Protein AF-A0AAP3UYD8-F1 (afdb_monomer_lite)

pLDDT: mean 75.12, std 21.19, range [33.44, 98.25]

Structure (mmCIF, N/CA/C/O backbone):
data_AF-A0AAP3UYD8-F1
#
_entry.id   AF-A0AAP3UYD8-F1
#
loop_
_atom_site.group_PDB
_atom_site.id
_atom_site.type_symbol
_atom_site.label_atom_id
_atom_site.label_alt_id
_atom_site.label_comp_id
_atom_site.label_asym_id
_atom_site.label_entity_id
_atom_site.label_seq_id
_atom_site.pdbx_PDB_ins_code
_atom_site.Cartn_x
_atom_site.Cartn_y
_atom_site.Cartn_z
_atom_site.occupancy
_atom_site.B_iso_or_equiv
_atom_site.auth_seq_id
_atom_site.auth_comp_id
_atom_site.auth_asym_id
_atom_site.auth_atom_id
_atom_site.pdbx_PDB_model_num
ATOM 1 N N . MET A 1 1 ? -32.800 37.001 -23.140 1.00 46.22 1 MET A N 1
ATOM 2 C CA . MET A 1 1 ? -31.596 36.306 -22.639 1.00 46.22 1 MET A CA 1
ATOM 3 C C . MET A 1 1 ? -31.699 34.841 -23.009 1.00 46.22 1 MET A C 1
ATOM 5 O O . MET A 1 1 ? -32.709 34.234 -22.689 1.00 46.22 1 MET A O 1
ATOM 9 N N . GLY A 1 2 ? -30.701 34.293 -23.693 1.00 46.97 2 GLY A N 1
ATOM 10 C CA . GLY A 1 2 ? -30.694 32.880 -24.059 1.00 46.97 2 GLY A CA 1
ATOM 11 C C . GLY A 1 2 ? -29.654 32.605 -25.130 1.00 46.97 2 GLY A C 1
ATOM 12 O O . GLY A 1 2 ? -29.990 32.560 -26.305 1.00 46.97 2 GLY A O 1
ATOM 13 N N . GLN A 1 3 ? -28.400 32.467 -24.716 1.00 41.97 3 GLN A N 1
ATOM 14 C CA . GLN A 1 3 ? -27.339 31.857 -25.512 1.00 41.97 3 GLN A CA 1
ATOM 15 C C . GLN A 1 3 ? -26.449 31.102 -24.528 1.00 41.97 3 GLN A C 1
ATOM 17 O O . GLN A 1 3 ? -25.762 31.693 -23.699 1.00 41.97 3 GLN A O 1
ATOM 22 N N . THR A 1 4 ? -26.584 29.781 -24.556 1.00 42.69 4 THR A N 1
ATOM 23 C CA . THR A 1 4 ? -25.595 28.843 -24.038 1.00 42.69 4 THR A CA 1
ATOM 24 C C . THR A 1 4 ? -24.932 28.268 -25.277 1.00 42.69 4 THR A C 1
ATOM 26 O O . THR A 1 4 ? -25.579 27.572 -26.056 1.00 42.69 4 THR A O 1
ATOM 29 N N . ASP A 1 5 ? -23.667 28.611 -25.496 1.00 40.66 5 ASP A N 1
ATOM 30 C CA . ASP A 1 5 ? -22.858 27.960 -26.518 1.00 40.66 5 ASP A CA 1
ATOM 31 C C . ASP A 1 5 ? -22.385 26.621 -25.956 1.00 40.66 5 ASP A C 1
ATOM 33 O O . ASP A 1 5 ? -21.362 26.510 -25.282 1.00 40.66 5 ASP A O 1
ATOM 37 N N . GLY A 1 6 ? -23.183 25.586 -26.212 1.00 38.59 6 GLY A N 1
ATOM 38 C CA . GLY A 1 6 ? -22.702 24.215 -26.240 1.00 38.59 6 GLY A CA 1
ATOM 39 C C . GLY A 1 6 ? -21.901 24.022 -27.520 1.00 38.59 6 GLY A C 1
ATOM 40 O O . GLY A 1 6 ? -22.465 23.700 -28.565 1.00 38.59 6 GLY A O 1
ATOM 41 N N . SER A 1 7 ? -20.587 24.232 -27.460 1.00 37.62 7 SER A N 1
ATOM 42 C CA . SER A 1 7 ? -19.702 23.859 -28.556 1.00 37.62 7 SER A CA 1
ATOM 43 C C . SER A 1 7 ? -19.582 22.338 -28.600 1.00 37.62 7 SER A C 1
ATOM 45 O O . SER A 1 7 ? -18.908 21.686 -27.804 1.00 37.62 7 SER A O 1
ATOM 47 N N . ALA A 1 8 ? -20.312 21.783 -29.561 1.00 35.72 8 ALA A N 1
ATOM 48 C CA . ALA A 1 8 ? -20.238 20.412 -30.006 1.00 35.72 8 ALA A CA 1
ATOM 49 C C . ALA A 1 8 ? -18.782 20.008 -30.283 1.00 35.72 8 ALA A C 1
ATOM 51 O O . ALA A 1 8 ? -18.159 20.453 -31.249 1.00 35.72 8 ALA A O 1
ATOM 52 N N . THR A 1 9 ? -18.251 19.108 -29.463 1.00 40.00 9 THR A N 1
ATOM 53 C CA . THR A 1 9 ? -17.079 18.300 -29.788 1.00 40.00 9 THR A CA 1
ATOM 54 C C . THR A 1 9 ? -17.475 17.315 -30.888 1.00 40.00 9 THR A C 1
ATOM 56 O O . THR A 1 9 ? -17.900 16.186 -30.647 1.00 40.00 9 THR A O 1
ATOM 59 N N . SER A 1 10 ? -17.382 17.782 -32.134 1.00 39.69 10 SER A N 1
ATOM 60 C CA . SER A 1 10 ? -17.481 16.945 -33.324 1.00 39.69 10 SER A CA 1
ATOM 61 C C . SER A 1 10 ? -16.335 15.944 -33.319 1.00 39.69 10 SER A C 1
ATOM 63 O O . SER A 1 10 ? -15.181 16.281 -33.570 1.00 39.69 10 SER A O 1
ATOM 65 N N . VAL A 1 11 ? -16.708 14.687 -33.112 1.00 47.88 11 VAL A N 1
ATOM 66 C CA . VAL A 1 11 ? -16.023 13.510 -33.639 1.00 47.88 11 VAL A CA 1
ATOM 67 C C . VAL A 1 11 ? -15.697 13.764 -35.117 1.00 47.88 11 VAL A C 1
ATOM 69 O O . VAL A 1 11 ? -16.596 13.894 -35.945 1.00 47.88 11 VAL A O 1
ATOM 72 N N . ARG A 1 12 ? -14.412 13.891 -35.440 1.00 39.91 12 ARG A N 1
ATOM 73 C CA . ARG A 1 12 ? -13.857 13.875 -36.801 1.00 39.91 12 ARG A CA 1
ATOM 74 C C . ARG A 1 12 ? -12.594 13.018 -36.680 1.00 39.91 12 ARG A C 1
ATOM 76 O O . ARG A 1 12 ? -11.668 13.418 -35.991 1.00 39.91 12 ARG A O 1
ATOM 83 N N . GLY A 1 13 ? -12.739 11.704 -36.875 1.00 33.44 13 GLY A N 1
ATOM 84 C CA . GLY A 1 13 ? -12.256 11.023 -38.085 1.00 33.44 13 GLY A CA 1
ATOM 85 C C . GLY A 1 13 ? -10.736 10.898 -37.984 1.00 33.44 13 GLY A C 1
ATOM 86 O O . GLY A 1 13 ? -10.057 11.861 -38.277 1.00 33.44 13 GLY A O 1
ATOM 87 N N . ARG A 1 14 ? -10.147 9.862 -37.375 1.00 42.88 14 ARG A N 1
ATOM 88 C CA . ARG A 1 14 ? -10.030 8.458 -37.842 1.00 42.88 14 ARG A CA 1
ATOM 89 C C . ARG A 1 14 ? -9.382 8.309 -39.233 1.00 42.88 14 ARG A C 1
ATOM 91 O O . ARG A 1 14 ? -9.394 7.210 -39.772 1.00 42.88 14 ARG A O 1
ATOM 98 N N . GLU A 1 15 ? -8.790 9.356 -39.796 1.00 44.59 15 GLU A N 1
ATOM 99 C CA . GLU A 1 15 ? -8.226 9.339 -41.155 1.00 44.59 15 GLU A CA 1
ATOM 100 C C . GLU A 1 15 ? -6.985 10.236 -41.248 1.00 44.59 15 GLU A C 1
ATOM 102 O O . GLU A 1 15 ? -6.928 11.196 -42.004 1.00 44.59 15 GLU A O 1
ATOM 107 N N . ASP A 1 16 ? -5.987 9.949 -40.422 1.00 43.31 16 ASP A N 1
ATOM 108 C CA . ASP A 1 16 ? -4.767 10.757 -40.345 1.00 43.31 16 ASP A CA 1
ATOM 109 C C . ASP A 1 16 ? -3.494 9.903 -40.171 1.00 43.31 16 ASP A C 1
ATOM 111 O O . ASP A 1 16 ? -2.386 10.422 -40.043 1.00 43.31 16 ASP A O 1
ATOM 115 N N . TRP A 1 17 ? -3.628 8.574 -40.274 1.00 38.84 17 TRP A N 1
ATOM 116 C CA . TRP A 1 17 ? -2.509 7.625 -40.177 1.00 38.84 17 TRP A CA 1
ATOM 117 C C . TRP A 1 17 ? -1.989 7.119 -41.531 1.00 38.84 17 TRP A C 1
ATOM 119 O O . TRP A 1 17 ? -0.877 6.609 -41.586 1.00 38.84 17 TRP A O 1
ATOM 129 N N . THR A 1 18 ? -2.725 7.306 -42.631 1.00 50.41 18 THR A N 1
ATOM 130 C CA . THR A 1 18 ? -2.318 6.824 -43.969 1.00 50.41 18 THR A CA 1
ATOM 131 C C . THR A 1 18 ? -1.529 7.844 -44.791 1.00 50.41 18 THR A C 1
ATOM 133 O O . THR A 1 18 ? -0.905 7.473 -45.776 1.00 50.41 18 THR A O 1
ATOM 136 N N . GLN A 1 19 ? -1.482 9.117 -44.385 1.00 41.84 19 GLN A N 1
ATOM 137 C CA . GLN A 1 19 ? -0.817 10.173 -45.167 1.00 41.84 19 GLN A CA 1
ATOM 138 C C . GLN A 1 19 ? 0.645 10.431 -44.759 1.00 41.84 19 GLN A C 1
ATOM 140 O O . GLN A 1 19 ? 1.337 11.230 -45.382 1.00 41.84 19 GLN A O 1
ATOM 145 N N . ARG A 1 20 ? 1.138 9.737 -43.722 1.00 40.59 20 ARG A N 1
ATOM 146 C CA . ARG A 1 20 ? 2.548 9.780 -43.287 1.00 40.59 20 ARG A CA 1
ATOM 147 C C . ARG A 1 20 ? 3.410 8.652 -43.848 1.00 40.59 20 ARG A C 1
ATOM 149 O O . ARG A 1 20 ? 4.627 8.711 -43.697 1.00 40.59 20 ARG A O 1
ATOM 156 N N . GLU A 1 21 ? 2.815 7.665 -44.512 1.00 40.38 21 GLU A N 1
ATOM 157 C CA . GLU A 1 21 ? 3.583 6.593 -45.156 1.00 40.38 21 GLU A CA 1
ATOM 158 C C . GLU A 1 21 ? 4.135 7.011 -46.534 1.00 40.38 21 GLU A C 1
ATOM 160 O O . GLU A 1 21 ? 5.115 6.434 -46.995 1.00 40.38 21 GLU A O 1
ATOM 165 N N . GLU A 1 22 ? 3.613 8.076 -47.159 1.00 45.41 22 GLU A N 1
ATOM 166 C CA . GLU A 1 22 ? 4.054 8.497 -48.502 1.00 45.41 22 GLU A CA 1
ATOM 167 C C . GLU A 1 22 ? 5.317 9.377 -48.526 1.00 45.41 22 GLU A C 1
ATOM 169 O O . GLU A 1 22 ? 5.988 9.453 -49.553 1.00 45.41 22 GLU A O 1
ATOM 174 N N . THR A 1 23 ? 5.738 9.982 -47.411 1.00 40.72 23 THR A N 1
ATOM 175 C CA . THR A 1 23 ? 6.996 10.760 -47.383 1.00 40.72 23 THR A CA 1
ATOM 176 C C . THR A 1 23 ? 8.234 9.925 -47.045 1.00 40.72 23 THR A C 1
ATOM 178 O O . THR A 1 23 ? 9.342 10.456 -47.023 1.00 40.72 23 THR A O 1
ATOM 181 N N . ALA A 1 24 ? 8.084 8.619 -46.802 1.00 45.25 24 ALA A N 1
ATOM 182 C CA . ALA A 1 24 ? 9.192 7.742 -46.413 1.00 45.25 24 ALA A CA 1
ATOM 183 C C . ALA A 1 24 ? 9.970 7.132 -47.599 1.00 45.25 24 ALA A C 1
ATOM 185 O O . ALA A 1 24 ? 10.915 6.378 -47.378 1.00 45.25 24 ALA A O 1
ATOM 186 N N . THR A 1 25 ? 9.637 7.488 -48.845 1.00 47.81 25 THR A N 1
ATOM 187 C CA . THR A 1 25 ? 10.276 6.923 -50.053 1.00 47.81 25 THR A CA 1
ATOM 188 C C . THR A 1 25 ? 11.075 7.959 -50.852 1.00 47.81 25 THR A C 1
ATOM 190 O O . THR A 1 25 ? 11.026 7.968 -52.077 1.00 47.81 25 THR A O 1
ATOM 193 N N . ALA A 1 26 ? 11.792 8.873 -50.186 1.00 44.75 26 ALA A N 1
ATOM 194 C CA . ALA A 1 26 ? 12.560 9.915 -50.888 1.00 44.75 26 ALA A CA 1
ATOM 195 C C . ALA A 1 26 ? 13.967 10.207 -50.331 1.00 44.75 26 ALA A C 1
ATOM 197 O O . ALA A 1 26 ? 14.568 11.209 -50.704 1.00 44.75 26 ALA A O 1
ATOM 198 N N . LEU A 1 27 ? 14.531 9.341 -49.484 1.00 48.81 27 LEU A N 1
ATOM 199 C CA . LEU A 1 27 ? 15.936 9.441 -49.060 1.00 48.81 27 LEU A CA 1
ATOM 200 C C . LEU A 1 27 ? 16.642 8.084 -49.159 1.00 48.81 27 LEU A C 1
ATOM 202 O O . LEU A 1 27 ? 17.301 7.624 -48.234 1.00 48.81 27 LEU A O 1
ATOM 206 N N . LEU A 1 28 ? 16.545 7.455 -50.330 1.00 45.78 28 LEU A N 1
ATOM 207 C CA . LEU A 1 28 ? 17.679 6.693 -50.843 1.00 45.78 28 LEU A CA 1
ATOM 208 C C . LEU A 1 28 ? 18.623 7.715 -51.477 1.00 45.78 28 LEU A C 1
ATOM 210 O O . LEU A 1 28 ? 18.604 7.936 -52.685 1.00 45.78 28 LEU A O 1
ATOM 214 N N . VAL A 1 29 ? 19.422 8.385 -50.643 1.00 51.41 29 VAL A N 1
ATOM 215 C CA . VAL A 1 29 ? 20.691 8.917 -51.136 1.00 51.41 29 VAL A CA 1
ATOM 216 C C . VAL A 1 29 ? 21.503 7.674 -51.449 1.00 51.41 29 VAL A C 1
ATOM 218 O O . VAL A 1 29 ? 22.047 7.037 -50.546 1.00 51.41 29 VAL A O 1
ATOM 221 N N . GLU A 1 30 ? 21.494 7.278 -52.722 1.00 45.28 30 GLU A N 1
ATOM 222 C CA . GLU A 1 30 ? 22.518 6.388 -53.243 1.00 45.28 30 GLU A CA 1
ATOM 223 C C . GLU A 1 30 ? 23.850 6.937 -52.733 1.00 45.28 30 GLU A C 1
ATOM 225 O O . GLU A 1 30 ? 24.129 8.126 -52.948 1.00 45.28 30 GLU A O 1
ATOM 230 N N . PRO A 1 31 ? 24.672 6.145 -52.018 1.00 46.06 31 PRO A N 1
ATOM 231 C CA . PRO A 1 31 ? 26.045 6.551 -51.857 1.00 46.06 31 PRO A CA 1
ATOM 232 C C . PRO A 1 31 ? 26.555 6.644 -53.284 1.00 46.06 31 PRO A C 1
ATOM 234 O O . PRO A 1 31 ? 26.660 5.629 -53.973 1.00 46.06 31 PRO A O 1
ATOM 237 N N . ALA A 1 32 ? 26.791 7.873 -53.744 1.00 44.28 32 ALA A N 1
ATOM 238 C CA . ALA A 1 32 ? 27.599 8.111 -54.911 1.00 44.28 32 ALA A CA 1
ATOM 239 C C . ALA A 1 32 ? 28.890 7.352 -54.625 1.00 44.28 32 ALA A C 1
ATOM 241 O O . ALA A 1 32 ? 29.741 7.797 -53.849 1.00 44.28 32 ALA A O 1
ATOM 242 N N . ALA A 1 33 ? 28.976 6.147 -55.183 1.00 47.34 33 ALA A N 1
ATOM 243 C CA . ALA A 1 33 ? 30.212 5.455 -55.397 1.00 47.34 33 ALA A CA 1
ATOM 244 C C . ALA A 1 33 ? 30.962 6.406 -56.315 1.00 47.34 33 ALA A C 1
ATOM 246 O O . ALA A 1 33 ? 30.794 6.385 -57.532 1.00 47.34 33 ALA A O 1
ATOM 247 N N . GLY A 1 34 ? 31.675 7.349 -55.696 1.00 44.97 34 GLY A N 1
ATOM 248 C CA . GLY A 1 34 ? 32.682 8.142 -56.351 1.00 44.97 34 GLY A CA 1
ATOM 249 C C . GLY A 1 34 ? 33.636 7.115 -56.906 1.00 44.97 34 GLY A C 1
ATOM 250 O O . GLY A 1 34 ? 34.433 6.541 -56.164 1.00 44.97 34 GLY A O 1
ATOM 251 N N . GLU A 1 35 ? 33.436 6.800 -58.180 1.00 46.25 35 GLU A N 1
ATOM 252 C CA . GLU A 1 35 ? 34.323 5.974 -58.957 1.00 46.25 35 GLU A CA 1
ATOM 253 C C . GLU A 1 35 ? 35.709 6.556 -58.726 1.00 46.25 35 GLU A C 1
ATOM 255 O O . GLU A 1 35 ? 35.965 7.724 -59.037 1.00 46.25 35 GLU A O 1
ATOM 260 N N . ALA A 1 36 ? 36.565 5.776 -58.060 1.00 54.34 36 ALA A N 1
ATOM 261 C CA . ALA A 1 36 ? 37.957 6.144 -57.913 1.00 54.34 36 ALA A CA 1
ATOM 262 C C . ALA A 1 36 ? 38.447 6.522 -59.317 1.00 54.34 36 ALA A C 1
ATOM 264 O O . ALA A 1 36 ? 38.166 5.765 -60.254 1.00 54.34 36 ALA A O 1
ATOM 265 N N . PRO A 1 37 ? 39.091 7.688 -59.502 1.00 56.28 37 PRO A N 1
ATOM 266 C CA . PRO A 1 37 ? 39.488 8.134 -60.826 1.00 56.28 37 PRO A CA 1
ATOM 267 C C . PRO A 1 37 ? 40.339 7.034 -61.455 1.00 56.28 37 PRO A C 1
ATOM 269 O O . PRO A 1 37 ? 41.465 6.789 -61.020 1.00 56.28 37 PRO A O 1
ATOM 272 N N . ARG A 1 38 ? 39.786 6.325 -62.449 1.00 59.91 38 ARG A N 1
ATOM 273 C CA . ARG A 1 38 ? 40.588 5.394 -63.237 1.00 59.91 38 ARG A CA 1
ATOM 274 C C . ARG A 1 38 ? 41.616 6.244 -63.970 1.00 59.91 38 ARG A C 1
ATOM 276 O O . ARG A 1 38 ? 41.212 7.177 -64.671 1.00 59.91 38 ARG A O 1
ATOM 283 N N . PRO A 1 39 ? 42.918 5.959 -63.814 1.00 57.50 39 PRO A N 1
ATOM 284 C CA . PRO A 1 39 ? 43.920 6.676 -64.574 1.00 57.50 39 PRO A CA 1
ATOM 285 C C . PRO A 1 39 ? 43.651 6.462 -66.073 1.00 57.50 39 PRO A C 1
ATOM 287 O O . PRO A 1 39 ? 43.229 5.367 -66.470 1.00 57.50 39 PRO A O 1
ATOM 290 N N . PRO A 1 40 ? 43.845 7.496 -66.909 1.00 59.50 40 PRO A N 1
ATOM 291 C CA . PRO A 1 40 ? 43.639 7.390 -68.347 1.00 59.50 40 PRO A CA 1
ATOM 292 C C . PRO A 1 40 ? 44.508 6.252 -68.915 1.00 59.50 40 PRO A C 1
ATOM 294 O O . PRO A 1 40 ? 45.674 6.126 -68.527 1.00 59.50 40 PRO A O 1
ATOM 297 N N . PRO A 1 41 ? 43.973 5.401 -69.810 1.00 56.81 41 PRO A N 1
ATOM 298 C CA . PRO A 1 41 ? 44.733 4.281 -70.348 1.00 56.81 41 PRO A CA 1
ATOM 299 C C . PRO A 1 41 ? 45.897 4.803 -71.200 1.00 56.81 41 PRO A C 1
ATOM 301 O O . PRO A 1 41 ? 45.671 5.430 -72.233 1.00 56.81 41 PRO A O 1
ATOM 304 N N . GLY A 1 42 ? 47.136 4.545 -70.759 1.00 54.34 42 GLY A N 1
ATOM 305 C CA . GLY A 1 42 ? 48.352 4.826 -71.535 1.00 54.34 42 GLY A CA 1
ATOM 306 C C . GLY A 1 42 ? 49.527 5.492 -70.806 1.00 54.34 42 GLY A C 1
ATOM 307 O O . GLY A 1 42 ? 50.505 5.801 -71.476 1.00 54.34 42 GLY A O 1
ATOM 308 N N . MET A 1 43 ? 49.478 5.724 -69.487 1.00 51.75 43 MET A N 1
ATOM 309 C CA . MET A 1 43 ? 50.674 6.135 -68.731 1.00 51.75 43 MET A CA 1
ATOM 310 C C . MET A 1 43 ? 51.321 4.947 -68.027 1.00 51.75 43 MET A C 1
ATOM 312 O O . MET A 1 43 ? 50.703 4.285 -67.187 1.00 51.75 43 MET A O 1
ATOM 316 N N . ASP A 1 44 ? 52.590 4.720 -68.344 1.00 55.59 44 ASP A N 1
ATOM 317 C CA . ASP A 1 44 ? 53.465 3.801 -67.631 1.00 55.59 44 ASP A CA 1
ATOM 318 C C . ASP A 1 44 ? 53.746 4.386 -66.241 1.00 55.59 44 ASP A C 1
ATOM 320 O O . ASP A 1 44 ? 54.703 5.125 -66.032 1.00 55.59 44 ASP A O 1
ATOM 324 N N . MET A 1 45 ? 52.848 4.111 -65.294 1.00 55.78 45 MET A N 1
ATOM 325 C CA . MET A 1 45 ? 53.011 4.501 -63.892 1.00 55.78 45 MET A CA 1
ATOM 326 C C . MET A 1 45 ? 54.330 3.926 -63.362 1.00 55.78 45 MET A C 1
ATOM 328 O O . MET A 1 45 ? 54.565 2.716 -63.492 1.00 55.78 45 MET A O 1
ATOM 332 N N . SER A 1 46 ? 55.165 4.772 -62.751 1.00 69.12 46 SER A N 1
ATOM 333 C CA . SER A 1 46 ? 56.356 4.319 -62.025 1.00 69.12 46 SER A CA 1
ATOM 334 C C . SER A 1 46 ? 55.943 3.349 -60.908 1.00 69.12 46 SER A C 1
ATOM 336 O O . SER A 1 46 ? 54.792 3.364 -60.460 1.00 69.12 46 SER A O 1
ATOM 338 N N . GLY A 1 47 ? 56.861 2.491 -60.450 1.00 71.19 47 GLY A N 1
ATOM 339 C CA . GLY A 1 47 ? 56.601 1.568 -59.334 1.00 71.19 47 GLY A CA 1
ATOM 340 C C . GLY A 1 47 ? 56.013 2.287 -58.113 1.00 71.19 47 GLY A C 1
ATOM 341 O O . GLY A 1 47 ? 55.002 1.843 -57.571 1.00 71.19 47 GLY A O 1
ATOM 342 N N . ASP A 1 48 ? 56.553 3.467 -57.803 1.00 76.06 48 ASP A N 1
ATOM 343 C CA . ASP A 1 48 ? 56.129 4.316 -56.685 1.00 76.06 48 ASP A CA 1
ATOM 344 C C . ASP A 1 48 ? 54.688 4.843 -56.842 1.00 76.06 48 ASP A C 1
ATOM 346 O O . ASP A 1 48 ? 53.927 4.890 -55.875 1.00 76.06 48 ASP A O 1
ATOM 350 N N . ASP A 1 49 ? 54.256 5.177 -58.063 1.00 78.94 49 ASP A N 1
ATOM 351 C CA . ASP A 1 49 ? 52.901 5.689 -58.307 1.00 78.94 49 ASP A CA 1
ATOM 352 C C . ASP A 1 49 ? 51.838 4.587 -58.168 1.00 78.94 49 ASP A C 1
ATOM 354 O O . ASP A 1 49 ? 50.696 4.851 -57.779 1.00 78.94 49 ASP A O 1
ATOM 358 N N . ARG A 1 50 ? 52.204 3.331 -58.460 1.00 78.12 50 ARG A N 1
ATOM 359 C CA . ARG A 1 50 ? 51.326 2.170 -58.240 1.00 78.12 50 ARG A CA 1
ATOM 360 C C . ARG A 1 50 ? 51.162 1.873 -56.755 1.00 78.12 50 ARG A C 1
ATOM 362 O O . ARG A 1 50 ? 50.036 1.648 -56.317 1.00 78.12 50 ARG A O 1
ATOM 369 N N . GLU A 1 51 ? 52.246 1.922 -55.984 1.00 81.50 51 GLU A N 1
ATOM 370 C CA . GLU A 1 51 ? 52.201 1.746 -54.528 1.00 81.50 51 GLU A CA 1
ATOM 371 C C . GLU A 1 51 ? 51.354 2.842 -53.862 1.00 81.50 51 GLU A C 1
ATOM 373 O O . GLU A 1 51 ? 50.458 2.548 -53.065 1.00 81.50 51 GLU A O 1
ATOM 378 N N . MET A 1 52 ? 51.526 4.099 -54.278 1.00 82.19 52 MET A N 1
ATOM 379 C CA . MET A 1 52 ? 50.702 5.216 -53.808 1.00 82.19 52 MET A CA 1
ATOM 380 C C . MET A 1 52 ? 49.220 5.051 -54.168 1.00 82.19 52 MET A C 1
ATOM 382 O O . MET A 1 52 ? 48.354 5.283 -53.321 1.00 82.19 52 MET A O 1
ATOM 386 N N . ALA A 1 53 ? 48.902 4.603 -55.385 1.00 83.56 53 ALA A N 1
ATOM 387 C CA . ALA A 1 53 ? 47.522 4.327 -55.781 1.00 83.56 53 ALA A CA 1
ATOM 388 C C . ALA A 1 53 ? 46.884 3.214 -54.928 1.00 83.56 53 ALA A C 1
ATOM 390 O O . ALA A 1 53 ? 45.725 3.341 -54.524 1.00 83.56 53 ALA A O 1
ATOM 391 N N . THR A 1 54 ? 47.637 2.158 -54.594 1.00 86.81 54 THR A N 1
ATOM 392 C CA . THR A 1 54 ? 47.148 1.092 -53.700 1.00 86.81 54 THR A CA 1
ATOM 393 C C . THR A 1 54 ? 46.910 1.591 -52.275 1.00 86.81 54 THR A C 1
ATOM 395 O O . THR A 1 54 ? 45.838 1.346 -51.722 1.00 86.81 54 THR A O 1
ATOM 398 N N . ALA A 1 55 ? 47.832 2.381 -51.714 1.00 88.75 55 ALA A N 1
ATOM 399 C CA . ALA A 1 55 ? 47.690 2.954 -50.376 1.00 88.75 55 ALA A CA 1
ATOM 400 C C . ALA A 1 55 ? 46.479 3.899 -50.271 1.00 88.75 55 ALA A C 1
ATOM 402 O O . ALA A 1 55 ? 45.740 3.873 -49.284 1.00 88.75 55 ALA A O 1
ATOM 403 N N . VAL A 1 56 ? 46.226 4.713 -51.302 1.00 92.12 56 VAL A N 1
ATOM 404 C CA . VAL A 1 56 ? 45.027 5.566 -51.364 1.00 92.12 56 VAL A CA 1
ATOM 405 C C . VAL A 1 56 ? 43.754 4.716 -51.425 1.00 92.12 56 VAL A C 1
ATOM 407 O O . VAL A 1 56 ? 42.793 5.026 -50.721 1.00 92.12 56 VAL A O 1
ATOM 410 N N . GLY A 1 57 ? 43.752 3.624 -52.196 1.00 90.88 57 GLY A N 1
ATOM 411 C CA . GLY A 1 57 ? 42.640 2.670 -52.240 1.00 90.88 57 GLY A CA 1
ATOM 412 C C . GLY A 1 57 ? 42.312 2.075 -50.866 1.00 90.88 57 GLY A C 1
ATOM 413 O O . GLY A 1 57 ? 41.163 2.139 -50.424 1.00 90.88 57 GLY A O 1
ATOM 414 N N . GLU A 1 58 ? 43.322 1.594 -50.137 1.00 92.88 58 GLU A N 1
ATOM 415 C CA . GLU A 1 58 ? 43.155 1.041 -48.783 1.00 92.88 58 GLU A CA 1
ATOM 416 C C . GLU A 1 58 ? 42.601 2.073 -47.785 1.00 92.88 58 GLU A C 1
ATOM 418 O O . GLU A 1 58 ? 41.756 1.753 -46.939 1.00 92.88 58 GLU A O 1
ATOM 423 N N . LEU A 1 59 ? 43.039 3.333 -47.883 1.00 94.62 59 LEU A N 1
ATOM 424 C CA . LEU A 1 59 ? 42.525 4.423 -47.050 1.00 94.62 59 LEU A CA 1
ATOM 425 C C . LEU A 1 59 ? 41.062 4.757 -47.369 1.00 94.62 59 LEU A C 1
ATOM 427 O O . LEU A 1 59 ? 40.289 5.029 -46.443 1.00 94.62 59 LEU A O 1
ATOM 431 N N . VAL A 1 60 ? 40.664 4.717 -48.644 1.00 94.38 60 VAL A N 1
ATOM 432 C CA . VAL A 1 60 ? 39.270 4.922 -49.069 1.00 94.38 60 VAL A CA 1
ATOM 433 C C . VAL A 1 60 ? 38.376 3.794 -48.554 1.00 94.38 60 VAL A C 1
ATOM 435 O O . VAL A 1 60 ? 37.346 4.080 -47.940 1.00 94.38 60 VAL A O 1
ATOM 438 N N . GLU A 1 61 ? 38.788 2.532 -48.694 1.00 94.81 61 GLU A N 1
ATOM 439 C CA . GLU A 1 61 ? 38.047 1.391 -48.138 1.00 94.81 61 GLU A CA 1
ATOM 440 C C . GLU A 1 61 ? 37.907 1.486 -46.617 1.00 94.81 61 GLU A C 1
ATOM 442 O O . GLU A 1 61 ? 36.841 1.232 -46.047 1.00 94.81 61 GLU A O 1
ATOM 447 N N . ARG A 1 62 ? 38.988 1.865 -45.926 1.00 95.81 62 ARG A N 1
ATOM 448 C CA . ARG A 1 62 ? 38.962 2.046 -44.474 1.00 95.81 62 ARG A CA 1
ATOM 449 C C . ARG A 1 62 ? 38.021 3.177 -44.075 1.00 95.81 62 ARG A C 1
ATOM 451 O O . ARG A 1 62 ? 37.304 3.031 -43.086 1.00 95.81 62 ARG A O 1
ATOM 458 N N . ARG A 1 63 ? 37.998 4.281 -44.827 1.00 95.94 63 ARG A N 1
ATOM 459 C CA . ARG A 1 63 ? 37.058 5.386 -44.603 1.00 95.94 63 ARG A CA 1
ATOM 460 C C . ARG A 1 63 ? 35.614 4.924 -44.781 1.00 95.94 63 ARG A C 1
ATOM 462 O O . ARG A 1 63 ? 34.805 5.209 -43.907 1.00 95.94 63 ARG A O 1
ATOM 469 N N . GLN A 1 64 ? 35.301 4.178 -45.838 1.00 95.94 64 GLN A N 1
ATOM 470 C CA . GLN A 1 64 ? 33.951 3.643 -46.059 1.00 95.94 64 GLN A CA 1
ATOM 471 C C . GLN A 1 64 ? 33.502 2.744 -44.899 1.00 95.94 64 GLN A C 1
ATOM 473 O O . GLN A 1 64 ? 32.451 2.986 -44.311 1.00 95.94 64 GLN A O 1
ATOM 478 N N . LYS A 1 65 ? 34.353 1.805 -44.463 1.00 96.44 65 LYS A N 1
ATOM 479 C CA . LYS A 1 65 ? 34.074 0.939 -43.300 1.00 96.44 65 LYS A CA 1
ATOM 480 C C . LYS A 1 65 ? 33.847 1.727 -42.006 1.00 96.44 65 LYS A C 1
ATOM 482 O O . LYS A 1 65 ? 33.093 1.284 -41.141 1.00 96.44 65 LYS A O 1
ATOM 487 N N . LEU A 1 66 ? 34.529 2.859 -41.822 1.00 97.56 66 LEU A N 1
ATOM 488 C CA . LEU A 1 66 ? 34.317 3.728 -40.662 1.00 97.56 66 LEU A CA 1
ATOM 489 C C . LEU A 1 66 ? 32.989 4.483 -40.755 1.00 97.56 66 LEU A C 1
ATOM 491 O O . LEU A 1 66 ? 32.267 4.505 -39.763 1.00 97.56 66 LEU A O 1
ATOM 495 N N . LEU A 1 67 ? 32.641 5.018 -41.928 1.00 96.50 67 LEU A N 1
ATOM 496 C CA . LEU A 1 67 ? 31.367 5.707 -42.155 1.00 96.50 67 LEU A CA 1
ATOM 497 C C . LEU A 1 67 ? 30.167 4.773 -41.939 1.00 96.50 67 LEU A C 1
ATOM 499 O O . LEU A 1 67 ? 29.213 5.145 -41.263 1.00 96.50 67 LEU A O 1
ATOM 503 N N . GLU A 1 68 ? 30.235 3.535 -42.431 1.00 97.06 68 GLU A N 1
ATOM 504 C CA . GLU A 1 68 ? 29.201 2.517 -42.187 1.00 97.06 68 GLU A CA 1
ATOM 505 C C . GLU A 1 68 ? 29.026 2.224 -40.691 1.00 97.06 68 GLU A C 1
ATOM 507 O O . GLU A 1 68 ? 27.907 2.124 -40.180 1.00 97.06 68 GLU A O 1
ATOM 512 N N . ARG A 1 69 ? 30.142 2.110 -39.957 1.00 97.44 69 ARG A N 1
ATOM 513 C CA . ARG A 1 69 ? 30.114 1.900 -38.504 1.00 97.44 69 ARG A CA 1
ATOM 514 C C . ARG A 1 69 ? 29.518 3.098 -37.781 1.00 97.44 69 ARG A C 1
ATOM 516 O O . ARG A 1 69 ? 28.690 2.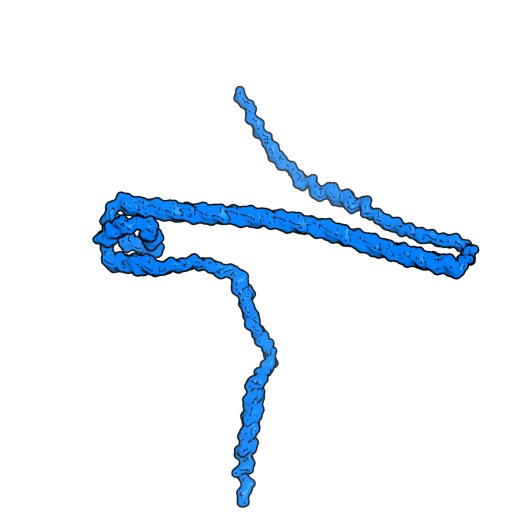889 -36.901 1.00 97.44 69 ARG A O 1
ATOM 523 N N . GLU A 1 70 ? 29.913 4.309 -38.151 1.00 97.38 70 GLU A N 1
ATOM 524 C CA . GLU A 1 70 ? 29.408 5.554 -37.571 1.00 97.38 70 GLU A CA 1
ATOM 525 C C . GLU A 1 70 ? 27.892 5.669 -37.750 1.00 97.38 70 GLU A C 1
ATOM 527 O O . GLU A 1 70 ? 27.175 5.813 -36.763 1.00 97.38 70 GLU A O 1
ATOM 532 N N . GLN A 1 71 ? 27.384 5.446 -38.964 1.00 96.75 71 GLN A N 1
ATOM 533 C CA . GLN A 1 71 ? 25.942 5.423 -39.232 1.00 96.75 71 GLN A CA 1
ATOM 534 C C . GLN A 1 71 ? 25.215 4.337 -38.423 1.00 96.75 71 GLN A C 1
ATOM 536 O O . GLN A 1 71 ? 24.141 4.576 -37.867 1.00 96.75 71 GLN A O 1
ATOM 541 N N . SER A 1 72 ? 25.807 3.142 -38.305 1.00 96.25 72 SER A N 1
ATOM 542 C CA . SER A 1 72 ? 25.216 2.055 -37.516 1.00 96.25 72 SER A CA 1
ATOM 543 C C . SER A 1 72 ? 25.161 2.370 -36.016 1.00 96.25 72 SER A C 1
ATOM 545 O O . SER A 1 72 ? 24.230 1.942 -35.330 1.00 96.25 72 SER A O 1
ATOM 547 N N . LEU A 1 73 ? 26.152 3.101 -35.497 1.00 98.25 73 LEU A N 1
ATOM 548 C CA . LEU A 1 73 ? 26.204 3.524 -34.100 1.00 98.25 73 LEU A CA 1
ATOM 549 C C . LEU A 1 73 ? 25.204 4.645 -33.839 1.00 98.25 73 LEU A C 1
ATOM 551 O O . LEU A 1 73 ? 24.470 4.555 -32.860 1.00 98.25 73 LEU A O 1
ATOM 555 N N . GLU A 1 74 ? 25.112 5.619 -34.739 1.00 97.75 74 GLU A N 1
ATOM 556 C CA . GLU A 1 74 ? 24.151 6.720 -34.655 1.00 97.75 74 GLU A CA 1
ATOM 557 C C . GLU A 1 74 ? 22.709 6.191 -34.580 1.00 97.75 74 GLU A C 1
ATOM 559 O O . GLU A 1 74 ? 21.961 6.522 -33.660 1.00 97.75 74 GLU A O 1
ATOM 564 N N . LEU A 1 75 ? 22.343 5.246 -35.454 1.00 97.19 75 LEU A N 1
ATOM 565 C CA . LEU A 1 75 ? 21.020 4.611 -35.424 1.00 97.19 75 LEU A CA 1
ATOM 566 C C . LEU A 1 75 ? 20.749 3.880 -34.095 1.00 97.19 75 LEU A C 1
ATOM 568 O O . LEU A 1 75 ? 19.642 3.937 -33.545 1.00 97.19 75 LEU A O 1
ATOM 572 N N . ARG A 1 76 ? 21.758 3.182 -33.558 1.00 97.94 76 ARG A N 1
ATOM 573 C CA . ARG A 1 76 ? 21.647 2.496 -32.260 1.00 97.94 76 ARG A CA 1
ATOM 574 C C . ARG A 1 76 ? 21.481 3.490 -31.118 1.00 97.94 76 ARG A C 1
ATOM 576 O O . ARG A 1 76 ? 20.652 3.243 -30.248 1.00 97.94 76 ARG A O 1
ATOM 583 N N . MET A 1 77 ? 22.227 4.592 -31.126 1.00 97.50 77 MET A N 1
ATOM 584 C CA . MET A 1 77 ? 22.134 5.644 -30.112 1.00 97.50 77 MET A CA 1
ATOM 585 C C . MET A 1 77 ? 20.749 6.289 -30.113 1.00 97.50 77 MET A C 1
ATOM 587 O O . MET A 1 77 ? 20.140 6.407 -29.054 1.00 97.50 77 MET A O 1
ATOM 591 N N . GLN A 1 78 ? 20.200 6.603 -31.287 1.00 97.38 78 GLN A N 1
ATOM 592 C CA . GLN A 1 78 ? 18.839 7.134 -31.410 1.00 97.38 78 GLN A CA 1
ATOM 593 C C . GLN A 1 78 ? 17.791 6.146 -30.886 1.00 97.38 78 GLN A C 1
ATOM 595 O O . GLN A 1 78 ? 16.893 6.524 -30.136 1.00 97.38 78 GLN A O 1
ATOM 600 N N . THR A 1 79 ? 17.932 4.859 -31.218 1.00 97.06 79 THR A N 1
ATOM 601 C CA . THR A 1 79 ? 17.021 3.817 -30.718 1.00 97.06 79 THR A CA 1
ATOM 602 C C . THR A 1 79 ? 17.106 3.684 -29.196 1.00 97.06 79 THR A C 1
ATOM 604 O O . THR A 1 79 ? 16.076 3.592 -28.528 1.00 97.06 79 THR A O 1
ATOM 607 N N . LEU A 1 80 ? 18.319 3.695 -28.636 1.00 98.06 80 LEU A N 1
ATOM 608 C CA . LEU A 1 80 ? 18.530 3.634 -27.190 1.00 98.06 80 LEU A CA 1
ATOM 609 C C . LEU A 1 80 ? 17.942 4.853 -26.483 1.00 98.06 80 LEU A C 1
ATOM 611 O O . LEU A 1 80 ? 17.235 4.665 -25.502 1.00 98.06 80 LEU A O 1
ATOM 615 N N . ALA A 1 81 ? 18.123 6.061 -27.018 1.00 97.69 81 ALA A N 1
ATOM 616 C CA . ALA A 1 81 ? 17.544 7.277 -26.448 1.00 97.69 81 ALA A CA 1
ATOM 617 C C . ALA A 1 81 ? 16.006 7.217 -26.382 1.00 97.69 81 ALA A C 1
ATOM 619 O O . ALA A 1 81 ? 15.402 7.600 -25.379 1.00 97.69 81 ALA A O 1
ATOM 620 N N . VAL A 1 82 ? 15.351 6.673 -27.416 1.00 97.81 82 VAL A N 1
ATOM 621 C CA . VAL A 1 82 ? 13.892 6.459 -27.412 1.00 97.81 82 VAL A CA 1
ATOM 622 C C . VAL A 1 82 ? 13.480 5.442 -26.343 1.00 97.81 82 VAL A C 1
ATOM 624 O O . VAL A 1 82 ? 12.479 5.637 -25.649 1.00 97.81 82 VAL A O 1
ATOM 627 N N . VAL A 1 83 ? 14.239 4.354 -26.193 1.00 98.00 83 VAL A N 1
ATOM 628 C CA . VAL A 1 83 ? 13.972 3.330 -25.172 1.00 98.00 83 VAL A CA 1
ATOM 629 C C . VAL A 1 83 ? 14.187 3.888 -23.766 1.00 98.00 83 VAL A C 1
ATOM 631 O O . VAL A 1 83 ? 13.329 3.680 -22.912 1.00 98.00 83 VAL A O 1
ATOM 634 N N . GLU A 1 84 ? 15.270 4.625 -23.527 1.00 97.50 84 GLU A N 1
ATOM 635 C CA . GLU A 1 84 ? 15.554 5.292 -22.252 1.00 97.50 84 GLU A CA 1
ATOM 636 C C . GLU A 1 84 ? 14.437 6.266 -21.878 1.00 97.50 84 GLU A C 1
ATOM 638 O O . GLU A 1 84 ? 13.920 6.198 -20.763 1.00 97.50 84 GLU A O 1
ATOM 643 N N . GLY A 1 85 ? 13.979 7.090 -22.825 1.00 97.31 85 GLY A N 1
ATOM 644 C CA . GLY A 1 85 ? 12.838 7.981 -22.611 1.00 97.31 85 GLY A CA 1
ATOM 645 C C . GLY A 1 85 ? 11.556 7.224 -22.252 1.00 97.31 85 GLY A C 1
ATOM 646 O O . GLY A 1 85 ? 10.831 7.614 -21.337 1.00 97.31 85 GLY A O 1
ATOM 647 N N . ARG A 1 86 ? 11.287 6.090 -22.914 1.00 96.38 86 ARG A N 1
ATOM 648 C CA . ARG A 1 86 ? 10.133 5.238 -22.588 1.00 96.38 86 ARG A CA 1
ATOM 649 C C . ARG A 1 86 ? 10.248 4.618 -21.196 1.00 96.38 86 ARG A C 1
ATOM 651 O O . ARG A 1 86 ? 9.244 4.549 -20.491 1.00 96.38 86 ARG A O 1
ATOM 658 N N . VAL A 1 87 ? 11.436 4.155 -20.810 1.00 97.81 87 VAL A N 1
ATOM 659 C CA . VAL A 1 87 ? 11.684 3.578 -19.481 1.00 97.81 87 VAL A CA 1
ATOM 660 C C . VAL A 1 87 ? 11.533 4.645 -18.398 1.00 97.81 87 VAL A C 1
ATOM 662 O O . VAL A 1 87 ? 10.874 4.379 -17.397 1.00 97.81 87 VAL A O 1
ATOM 665 N N . ALA A 1 88 ? 12.057 5.853 -18.614 1.00 97.06 88 ALA A N 1
ATOM 666 C CA . ALA A 1 88 ? 11.887 6.973 -17.691 1.00 97.06 88 ALA A CA 1
ATOM 667 C C . ALA A 1 88 ? 10.401 7.318 -17.490 1.00 97.06 88 ALA A C 1
ATOM 669 O O . ALA A 1 88 ? 9.931 7.362 -16.357 1.00 97.06 88 ALA A O 1
ATOM 670 N N . ALA A 1 89 ? 9.631 7.432 -18.577 1.00 96.88 89 ALA A N 1
ATOM 671 C CA . ALA A 1 89 ? 8.191 7.685 -18.494 1.00 96.88 89 ALA A CA 1
ATOM 672 C C . ALA A 1 89 ? 7.426 6.559 -17.770 1.00 96.88 89 ALA A C 1
ATOM 674 O O . ALA A 1 89 ? 6.485 6.820 -17.022 1.00 96.88 89 ALA A O 1
ATOM 675 N N . GLN A 1 90 ? 7.817 5.295 -17.973 1.00 96.62 90 GLN A N 1
ATOM 676 C CA . GLN A 1 90 ? 7.232 4.166 -17.243 1.00 96.62 90 GLN A CA 1
ATOM 677 C C . GLN A 1 90 ? 7.579 4.201 -15.753 1.00 96.62 90 GLN A C 1
ATOM 679 O O . GLN A 1 90 ? 6.732 3.856 -14.932 1.00 96.62 90 GLN A O 1
ATOM 684 N N . LEU A 1 91 ? 8.795 4.618 -15.398 1.00 98.00 91 LEU A N 1
ATOM 685 C CA . LEU A 1 91 ? 9.214 4.750 -14.007 1.00 98.00 91 LEU A CA 1
ATOM 686 C C . LEU A 1 91 ? 8.404 5.836 -13.291 1.00 98.00 91 LEU A C 1
ATOM 688 O O . LEU A 1 91 ? 7.841 5.560 -12.237 1.00 98.00 91 LEU A O 1
ATOM 692 N N . GLU A 1 92 ? 8.250 7.012 -13.902 1.00 97.75 92 GLU A N 1
ATOM 693 C CA . GLU A 1 92 ? 7.429 8.101 -13.352 1.00 97.75 92 GLU A CA 1
ATOM 694 C C . GLU A 1 92 ? 5.967 7.671 -13.144 1.00 97.75 92 GLU A C 1
ATOM 696 O O . GLU A 1 92 ? 5.367 7.962 -12.110 1.00 97.75 92 GLU A O 1
ATOM 701 N N . GLN A 1 93 ? 5.391 6.922 -14.092 1.00 96.50 93 GLN A N 1
ATOM 702 C CA . GLN A 1 93 ? 4.039 6.369 -13.948 1.00 96.50 93 GLN A CA 1
ATOM 703 C C . GLN A 1 93 ? 3.943 5.377 -12.784 1.00 96.50 93 GLN A C 1
ATOM 705 O O . GLN A 1 93 ? 2.979 5.413 -12.021 1.00 96.50 93 GLN A O 1
ATOM 710 N N . LEU A 1 94 ? 4.931 4.492 -12.631 1.00 97.31 94 LEU A N 1
ATOM 711 C CA . LEU A 1 94 ? 4.962 3.528 -11.530 1.00 97.31 94 LEU A CA 1
ATOM 712 C C . LEU A 1 94 ? 5.126 4.215 -10.174 1.00 97.31 94 LEU A C 1
ATOM 714 O O . LEU A 1 94 ? 4.474 3.807 -9.215 1.00 97.31 94 LEU A O 1
ATOM 718 N N . GLU A 1 95 ? 5.947 5.258 -10.090 1.00 96.56 95 GLU A N 1
ATOM 719 C CA . GLU A 1 95 ? 6.096 6.069 -8.880 1.00 96.56 95 GLU A CA 1
ATOM 720 C C . GLU A 1 95 ? 4.796 6.803 -8.536 1.00 96.56 95 GLU A C 1
ATOM 722 O O . GLU A 1 95 ? 4.370 6.782 -7.379 1.00 96.56 95 GLU A O 1
ATOM 727 N N . ALA A 1 96 ? 4.110 7.370 -9.533 1.00 96.50 96 ALA A N 1
ATOM 728 C CA . ALA A 1 96 ? 2.803 7.992 -9.343 1.00 96.50 96 ALA A CA 1
ATOM 729 C C . ALA A 1 96 ? 1.761 6.987 -8.822 1.00 96.50 96 ALA A C 1
ATOM 731 O O . ALA A 1 96 ? 1.066 7.274 -7.845 1.00 96.50 96 ALA A O 1
ATOM 732 N N . TYR A 1 97 ? 1.696 5.784 -9.403 1.00 96.94 97 TYR A N 1
ATOM 733 C CA . TYR A 1 97 ? 0.804 4.727 -8.919 1.00 96.94 97 TYR A CA 1
ATOM 734 C C . TYR A 1 97 ? 1.183 4.229 -7.525 1.00 96.94 97 TYR A C 1
ATOM 736 O O . TYR A 1 97 ? 0.299 3.974 -6.710 1.00 96.94 97 TYR A O 1
ATOM 744 N N . ALA A 1 98 ? 2.475 4.100 -7.217 1.00 93.69 98 ALA A N 1
ATOM 745 C CA . ALA A 1 98 ? 2.924 3.718 -5.882 1.00 93.69 98 ALA A CA 1
ATOM 746 C C . ALA A 1 98 ? 2.491 4.755 -4.834 1.00 93.69 98 ALA A C 1
ATOM 748 O O . ALA A 1 98 ? 1.957 4.381 -3.788 1.00 93.69 98 ALA A O 1
ATOM 749 N N . ALA A 1 99 ? 2.646 6.046 -5.140 1.00 96.31 99 ALA A N 1
ATOM 750 C CA . ALA A 1 99 ? 2.210 7.136 -4.273 1.00 96.31 99 ALA A CA 1
ATOM 751 C C . ALA A 1 99 ? 0.681 7.168 -4.102 1.00 96.31 99 ALA A C 1
ATOM 753 O O . ALA A 1 99 ? 0.185 7.350 -2.987 1.00 96.31 99 ALA A O 1
ATOM 754 N N . GLU A 1 100 ? -0.078 6.948 -5.178 1.00 95.50 100 GLU A N 1
ATOM 755 C CA . GLU A 1 100 ? -1.542 6.869 -5.131 1.00 95.50 100 GLU A CA 1
ATOM 756 C C . GLU A 1 100 ? -2.013 5.682 -4.280 1.00 95.50 100 GLU A C 1
ATOM 758 O O . GLU A 1 100 ? -2.851 5.849 -3.391 1.00 95.50 100 GLU A O 1
ATOM 763 N N . LEU A 1 101 ? -1.430 4.498 -4.485 1.00 95.56 101 LEU A N 1
ATOM 764 C CA . LEU A 1 101 ? -1.737 3.301 -3.702 1.00 95.56 101 LEU A CA 1
ATOM 765 C C . LEU A 1 101 ? -1.390 3.484 -2.224 1.00 95.56 101 LEU A C 1
ATOM 767 O O . LEU A 1 101 ? -2.170 3.077 -1.362 1.00 95.56 101 LEU A O 1
ATOM 771 N N . GLU A 1 102 ? -0.261 4.120 -1.905 1.00 95.31 102 GLU A N 1
ATOM 772 C CA . GLU A 1 102 ? 0.091 4.448 -0.523 1.00 95.31 102 GLU A CA 1
ATOM 773 C C . GLU A 1 102 ? -0.916 5.437 0.087 1.00 95.31 102 GLU A C 1
ATOM 775 O O . GLU A 1 102 ? -1.338 5.274 1.237 1.00 95.31 102 GLU A O 1
ATOM 780 N N . GLY A 1 103 ? -1.351 6.434 -0.688 1.00 95.81 103 GLY A N 1
ATOM 781 C CA . GLY A 1 103 ? -2.399 7.376 -0.301 1.00 95.81 103 GLY A CA 1
ATOM 782 C C . GLY A 1 103 ? -3.724 6.677 0.008 1.00 95.81 103 GLY A C 1
ATOM 783 O O . GLY A 1 103 ? -4.284 6.869 1.091 1.00 95.81 103 GLY A O 1
ATOM 784 N N . LEU A 1 104 ? -4.193 5.814 -0.894 1.00 94.00 104 LEU A N 1
ATOM 785 C CA . LEU A 1 104 ? -5.416 5.024 -0.720 1.00 94.00 104 LEU A CA 1
ATOM 786 C C . LEU A 1 104 ? -5.309 4.070 0.473 1.00 94.00 104 LEU A C 1
ATOM 788 O O . LEU A 1 104 ? -6.232 3.996 1.283 1.00 94.00 104 LEU A O 1
ATOM 792 N N . ALA A 1 105 ? -4.175 3.391 0.648 1.00 94.62 105 ALA A N 1
ATOM 793 C CA . ALA A 1 105 ? -3.947 2.513 1.793 1.00 94.62 105 ALA A CA 1
ATOM 794 C C . ALA A 1 105 ? -4.011 3.285 3.121 1.00 94.62 105 ALA A C 1
ATOM 796 O O . ALA A 1 105 ? -4.663 2.839 4.069 1.00 94.62 105 ALA A O 1
ATOM 797 N N . LYS A 1 106 ? -3.398 4.475 3.194 1.00 95.12 106 LYS A N 1
ATOM 798 C CA . LYS A 1 106 ? -3.488 5.352 4.374 1.00 95.12 106 LYS A CA 1
ATOM 799 C C . LYS A 1 106 ? -4.925 5.797 4.641 1.00 95.12 106 LYS A C 1
ATOM 801 O O . LYS A 1 106 ? -5.348 5.784 5.798 1.00 95.12 106 LYS A O 1
ATOM 806 N N . GLN A 1 107 ? -5.676 6.159 3.601 1.00 94.31 107 GLN A N 1
ATOM 807 C CA . GLN A 1 107 ? -7.083 6.548 3.726 1.00 94.31 107 GLN A CA 1
ATOM 808 C C . GLN A 1 107 ? -7.956 5.395 4.225 1.00 94.31 107 GLN A C 1
ATOM 810 O O . GLN A 1 107 ? -8.749 5.602 5.140 1.00 94.31 107 GLN A O 1
ATOM 815 N N . LEU A 1 108 ? -7.776 4.184 3.692 1.00 93.50 108 LEU A N 1
ATOM 816 C CA . LEU A 1 108 ? -8.493 2.989 4.146 1.00 93.50 108 LEU A CA 1
ATOM 817 C C . LEU A 1 108 ? -8.196 2.690 5.616 1.00 93.50 108 LEU A C 1
ATOM 819 O O . LEU A 1 108 ? -9.118 2.540 6.409 1.00 93.50 108 LEU A O 1
ATOM 823 N N . VAL A 1 109 ? -6.923 2.707 6.022 1.00 92.38 109 VAL A N 1
ATOM 824 C CA . VAL A 1 109 ? -6.546 2.498 7.430 1.00 92.38 109 VAL A CA 1
ATOM 825 C C . VAL A 1 109 ? -7.127 3.588 8.337 1.00 92.38 109 VAL A C 1
ATOM 827 O O . VAL A 1 109 ? -7.515 3.299 9.470 1.00 92.38 109 VAL A O 1
ATOM 830 N N . ALA A 1 110 ? -7.180 4.839 7.877 1.00 93.12 110 ALA A N 1
ATOM 831 C CA . ALA A 1 110 ? -7.785 5.934 8.630 1.00 93.12 110 ALA A CA 1
ATOM 832 C C . ALA A 1 110 ? -9.305 5.762 8.773 1.00 93.12 110 ALA A C 1
ATOM 834 O O . ALA A 1 110 ? -9.817 5.913 9.881 1.00 93.12 110 ALA A O 1
ATOM 835 N N . ARG A 1 111 ? -10.004 5.387 7.695 1.00 92.88 111 ARG A N 1
ATOM 836 C CA . ARG A 1 111 ? -11.450 5.120 7.698 1.00 92.88 111 ARG A CA 1
ATOM 837 C C . ARG A 1 111 ? -11.802 3.932 8.580 1.00 92.88 111 ARG A C 1
ATOM 839 O O . ARG A 1 111 ? -12.608 4.083 9.487 1.00 92.88 111 ARG A O 1
ATOM 846 N N . ASP A 1 112 ? -11.083 2.822 8.447 1.00 89.62 112 ASP A N 1
ATOM 847 C CA . ASP A 1 112 ? -11.248 1.654 9.315 1.00 89.62 112 ASP A CA 1
ATOM 848 C C . ASP A 1 112 ? -11.065 2.002 10.798 1.00 89.62 112 ASP A C 1
ATOM 850 O O . ASP A 1 112 ? -11.756 1.463 11.664 1.00 89.62 112 ASP A O 1
ATOM 854 N N . LYS A 1 113 ? -10.094 2.866 11.123 1.00 90.31 113 LYS A N 1
ATOM 855 C CA . LYS A 1 113 ? -9.888 3.350 12.495 1.00 90.31 113 LYS A CA 1
ATOM 856 C C . LYS A 1 113 ? -11.048 4.228 12.950 1.00 90.31 113 LYS A C 1
ATOM 858 O O . LYS A 1 113 ? -11.494 4.077 14.083 1.00 90.31 113 LYS A O 1
ATOM 863 N N . GLU A 1 114 ? -11.520 5.130 12.099 1.00 93.12 114 GLU A N 1
ATOM 864 C CA . GLU A 1 114 ? -12.637 6.023 12.395 1.00 93.12 114 GLU A CA 1
ATOM 865 C C . GLU A 1 114 ? -13.934 5.242 12.636 1.00 93.12 114 GLU A C 1
ATOM 867 O O . GLU A 1 114 ? -14.550 5.417 13.686 1.00 93.12 114 GLU A O 1
ATOM 872 N N . ASP A 1 115 ? -14.278 4.305 11.756 1.00 88.88 115 ASP A N 1
ATOM 873 C CA . ASP A 1 115 ? -15.464 3.450 11.873 1.00 88.88 115 ASP A CA 1
ATOM 874 C C . ASP A 1 115 ? -15.418 2.613 13.161 1.00 88.88 115 ASP A C 1
ATOM 876 O O . ASP A 1 115 ? -16.391 2.541 13.918 1.00 88.88 115 ASP A O 1
ATOM 880 N N . LYS A 1 116 ? -14.248 2.045 13.490 1.00 89.44 116 LYS A N 1
ATOM 881 C CA . LYS A 1 116 ? -14.038 1.332 14.764 1.00 89.44 116 LYS A CA 1
ATOM 882 C C . LYS A 1 116 ? -14.220 2.253 15.966 1.00 89.44 116 LYS A C 1
ATOM 884 O O . LYS A 1 116 ? -14.868 1.864 16.935 1.00 89.44 116 LYS A O 1
ATOM 889 N N . LEU A 1 117 ? -13.678 3.469 15.922 1.00 91.19 117 LEU A N 1
ATOM 890 C CA . LEU A 1 117 ? -13.841 4.445 17.002 1.00 91.19 117 LEU A CA 1
ATOM 891 C C . LEU A 1 117 ? -15.297 4.894 17.150 1.00 91.19 117 LEU A C 1
ATOM 893 O O . LEU A 1 117 ? -15.749 5.102 18.275 1.00 91.19 117 LEU A O 1
ATOM 897 N N . GLN A 1 118 ? -16.046 5.021 16.057 1.00 92.25 118 GLN A N 1
ATOM 898 C CA . GLN A 1 118 ? -17.478 5.318 16.102 1.00 92.25 118 GLN A CA 1
ATOM 899 C C . GLN A 1 118 ? -18.258 4.191 16.788 1.00 92.25 118 GLN A C 1
ATOM 901 O O . GLN A 1 118 ? -19.058 4.468 17.684 1.00 92.25 118 GLN A O 1
ATOM 906 N N . LEU A 1 119 ? -17.967 2.929 16.452 1.00 90.50 119 LEU A N 1
ATOM 907 C CA . LEU A 1 119 ? -18.555 1.769 17.129 1.00 90.50 119 LEU A CA 1
ATOM 908 C C . LEU A 1 119 ? -18.230 1.768 18.627 1.00 90.50 119 LEU A C 1
ATOM 910 O O . LEU A 1 119 ? -19.127 1.611 19.453 1.00 90.50 119 LEU A O 1
ATOM 914 N N . VAL A 1 120 ? -16.968 2.005 18.996 1.00 93.19 120 VAL A N 1
ATOM 915 C CA . VAL A 1 120 ? -16.552 2.102 20.406 1.00 93.19 120 VAL A CA 1
ATOM 916 C C . VAL A 1 120 ? -17.321 3.207 21.126 1.00 93.19 120 VAL A C 1
ATOM 918 O O . VAL A 1 120 ? -17.880 2.956 22.191 1.00 93.19 120 VAL A O 1
ATOM 921 N N . ARG A 1 121 ? -17.418 4.406 20.540 1.00 93.50 121 ARG A N 1
ATOM 922 C CA . ARG A 1 121 ? -18.158 5.538 21.127 1.00 93.50 121 ARG A CA 1
ATOM 923 C C . ARG A 1 121 ? -19.632 5.211 21.349 1.00 93.50 121 ARG A C 1
ATOM 925 O O . ARG A 1 121 ? -20.174 5.586 22.386 1.00 93.50 121 ARG A O 1
ATOM 932 N N . PHE A 1 122 ? -20.268 4.510 20.412 1.00 91.12 122 PHE A N 1
ATOM 933 C CA . PHE A 1 122 ? -21.657 4.078 20.557 1.00 91.12 122 PHE A CA 1
ATOM 934 C C . PHE A 1 122 ? -21.838 3.169 21.780 1.00 91.12 122 PHE A C 1
ATOM 936 O O . PHE A 1 122 ? -22.723 3.405 22.605 1.00 91.12 122 PHE A O 1
ATOM 943 N N . TYR A 1 123 ? -20.956 2.180 21.951 1.00 89.75 123 TYR A N 1
ATOM 944 C CA . TYR A 1 123 ? -21.006 1.286 23.109 1.00 89.75 123 TYR A CA 1
ATOM 945 C C . TYR A 1 123 ? -20.613 1.982 24.422 1.00 89.75 123 TYR A C 1
ATOM 947 O O . TYR A 1 123 ? -21.217 1.701 25.455 1.00 89.75 123 TYR A O 1
ATOM 955 N N . GLU A 1 124 ? -19.668 2.928 24.402 1.00 91.12 124 GLU A N 1
ATOM 956 C CA . GLU A 1 124 ? -19.275 3.712 25.586 1.00 91.12 124 GLU A CA 1
ATOM 957 C C . GLU A 1 124 ? -20.363 4.693 26.059 1.00 91.12 124 GLU A C 1
ATOM 959 O O . GLU A 1 124 ? -20.432 5.008 27.253 1.00 91.12 124 GLU A O 1
ATOM 964 N N . ALA A 1 125 ? -21.192 5.201 25.142 1.00 92.50 125 ALA A N 1
ATOM 965 C CA . ALA A 1 125 ? -22.306 6.097 25.452 1.00 92.50 125 ALA A CA 1
ATOM 966 C C . ALA A 1 125 ? -23.533 5.356 26.019 1.00 92.50 125 ALA A C 1
ATOM 968 O O . ALA A 1 125 ? -24.391 5.974 26.654 1.00 92.50 125 ALA A O 1
ATOM 969 N N . MET A 1 126 ? -23.622 4.040 25.812 1.00 93.56 126 MET A N 1
ATOM 970 C CA . MET A 1 126 ? -24.716 3.206 26.307 1.00 93.56 126 MET A CA 1
ATOM 971 C C . MET A 1 126 ? -24.541 2.842 27.795 1.00 93.56 126 MET A C 1
ATOM 973 O O . MET A 1 126 ? -23.454 2.912 28.369 1.00 93.56 126 MET A O 1
ATOM 977 N N . LYS A 1 127 ? -25.634 2.429 28.453 1.00 95.00 127 LYS A N 1
ATOM 978 C CA . LYS A 1 127 ? -25.603 1.910 29.829 1.00 95.00 127 LYS A CA 1
ATOM 979 C C . LYS A 1 127 ? -24.725 0.645 29.909 1.00 95.00 127 LYS A C 1
ATOM 981 O O . LYS A 1 127 ? -24.934 -0.254 29.091 1.00 95.00 127 LYS A O 1
ATOM 986 N N . PRO A 1 128 ? -23.845 0.503 30.925 1.00 94.75 128 PRO A N 1
ATOM 987 C CA . PRO A 1 128 ? -22.916 -0.630 31.024 1.00 94.75 128 PRO A CA 1
ATOM 988 C C . PRO A 1 128 ? -23.594 -2.002 30.984 1.00 94.75 128 PRO A C 1
ATOM 990 O O . PRO A 1 128 ? -23.117 -2.904 30.306 1.00 94.75 128 PRO A O 1
ATOM 993 N N . LYS A 1 129 ? -24.754 -2.137 31.639 1.00 95.31 129 LYS A N 1
ATOM 994 C CA . LYS A 1 129 ? -25.543 -3.375 31.635 1.00 95.31 129 LYS A CA 1
ATOM 995 C C . LYS A 1 129 ? -26.048 -3.756 30.235 1.00 95.31 129 LYS A C 1
ATOM 997 O O . LYS A 1 129 ? -25.927 -4.906 29.838 1.00 95.31 129 LYS A O 1
ATOM 1002 N N . SER A 1 130 ? -26.566 -2.791 29.473 1.00 93.81 130 SER A N 1
ATOM 1003 C CA . SER A 1 130 ? -27.056 -3.033 28.108 1.00 93.81 130 SER A CA 1
ATOM 1004 C C . SER A 1 130 ? -25.915 -3.342 27.136 1.00 93.81 130 SER A C 1
ATOM 1006 O O . SER A 1 130 ? -26.050 -4.221 26.292 1.00 93.81 130 SER A O 1
ATOM 1008 N N . ALA A 1 131 ? -24.771 -2.666 27.282 1.00 93.94 131 ALA A N 1
ATOM 1009 C CA . ALA A 1 131 ? -23.579 -2.975 26.497 1.00 93.94 131 ALA A CA 1
ATOM 1010 C C . ALA A 1 131 ? -23.056 -4.393 26.795 1.00 93.94 131 ALA A C 1
ATOM 1012 O O . ALA A 1 131 ? -22.724 -5.121 25.863 1.00 93.94 131 ALA A O 1
ATOM 1013 N N . ALA A 1 132 ? -23.043 -4.812 28.066 1.00 94.44 132 ALA A N 1
ATOM 1014 C CA . ALA A 1 132 ? -22.611 -6.150 28.471 1.00 94.44 132 ALA A CA 1
ATOM 1015 C C . ALA A 1 132 ? -23.451 -7.258 27.817 1.00 94.44 132 ALA A C 1
ATOM 1017 O O . ALA A 1 132 ? -22.889 -8.187 27.245 1.00 94.44 132 ALA A O 1
ATOM 1018 N N . GLU A 1 133 ? -24.782 -7.119 27.816 1.00 94.12 133 GLU A N 1
ATOM 1019 C CA . GLU A 1 133 ? -25.699 -8.092 27.201 1.00 94.12 133 GLU A CA 1
ATOM 1020 C C . GLU A 1 133 ? -25.459 -8.276 25.691 1.00 94.12 133 GLU A C 1
ATOM 1022 O O . GLU A 1 133 ? -25.621 -9.381 25.167 1.00 94.12 133 GLU A O 1
ATOM 1027 N N . ILE A 1 134 ? -25.067 -7.208 24.987 1.00 92.38 134 ILE A N 1
ATOM 1028 C CA . ILE A 1 134 ? -24.775 -7.244 23.546 1.00 92.38 134 ILE A CA 1
ATOM 1029 C C . ILE A 1 134 ? -23.380 -7.831 23.293 1.00 92.38 134 ILE A C 1
ATOM 1031 O O . ILE A 1 134 ? -23.230 -8.717 22.449 1.00 92.38 134 ILE A O 1
ATOM 1035 N N . LEU A 1 135 ? -22.362 -7.371 24.026 1.00 91.25 135 LEU A N 1
ATOM 1036 C CA . LEU A 1 135 ? -20.974 -7.805 23.835 1.00 91.25 135 LEU A CA 1
ATOM 1037 C C . LEU A 1 135 ? -20.744 -9.262 24.267 1.00 91.25 135 LEU A C 1
ATOM 1039 O O . LEU A 1 135 ? -19.908 -9.937 23.666 1.00 91.25 135 LEU A O 1
ATOM 1043 N N . ASP A 1 136 ? -21.507 -9.782 25.235 1.00 92.50 136 ASP A N 1
ATOM 1044 C CA . ASP A 1 136 ? -21.453 -11.199 25.631 1.00 92.50 136 ASP A CA 1
ATOM 1045 C C . ASP A 1 136 ? -21.866 -12.139 24.487 1.00 92.50 136 ASP A C 1
ATOM 1047 O O . ASP A 1 136 ? -21.321 -13.238 24.364 1.00 92.50 136 ASP A O 1
ATOM 1051 N N . ARG A 1 137 ? -22.791 -11.703 23.621 1.00 91.75 137 ARG A N 1
ATOM 1052 C CA . ARG A 1 137 ? -23.295 -12.485 22.475 1.00 91.75 137 ARG A CA 1
ATOM 1053 C C . ARG A 1 137 ? -22.443 -12.336 21.216 1.00 91.75 137 ARG A C 1
ATOM 1055 O O . ARG A 1 137 ? -22.635 -13.091 20.266 1.00 91.75 137 ARG A O 1
ATOM 1062 N N . LEU A 1 138 ? -21.536 -11.361 21.185 1.00 91.44 138 LEU A N 1
ATOM 1063 C CA . LEU A 1 138 ? -20.697 -11.087 20.025 1.00 91.44 138 LEU A CA 1
ATOM 1064 C C . LEU A 1 138 ? -19.545 -12.094 19.932 1.00 91.44 138 LEU A C 1
ATOM 1066 O O . LEU A 1 138 ? -19.002 -12.527 20.949 1.00 91.44 138 LEU A O 1
ATOM 1070 N N . GLU A 1 139 ? -19.127 -12.442 18.716 1.00 92.38 139 GLU A N 1
ATOM 1071 C CA . GLU A 1 1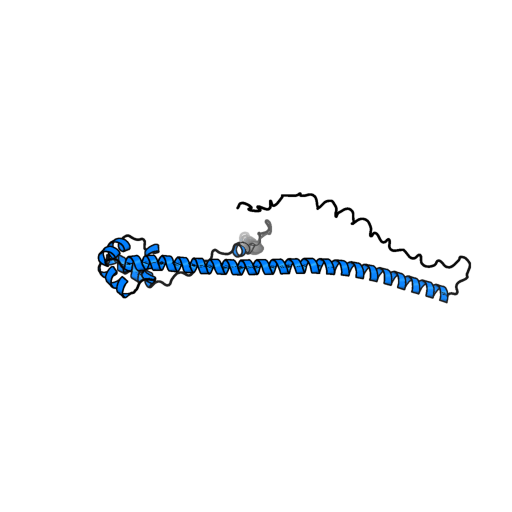39 ? -17.981 -13.326 18.492 1.00 92.38 139 GLU A CA 1
ATOM 1072 C C . GLU A 1 139 ? -16.661 -12.685 18.960 1.00 92.38 139 GLU A C 1
ATOM 1074 O O . GLU A 1 139 ? -16.454 -11.473 18.855 1.00 92.38 139 GLU A O 1
ATOM 1079 N N . LEU A 1 140 ? -15.733 -13.508 19.467 1.00 89.00 140 LEU A N 1
ATOM 1080 C CA . LEU A 1 140 ? -14.470 -13.025 20.040 1.00 89.00 140 LEU A CA 1
ATOM 1081 C C . LEU A 1 140 ? -13.619 -12.240 19.021 1.00 89.00 140 LEU A C 1
ATOM 1083 O O . LEU A 1 140 ? -12.994 -11.246 19.389 1.00 89.00 140 LEU A O 1
ATOM 1087 N N . ALA A 1 141 ? -13.639 -12.645 17.747 1.00 87.94 141 ALA A N 1
ATOM 1088 C CA . ALA A 1 141 ? -12.884 -12.000 16.672 1.00 87.94 141 ALA A CA 1
ATOM 1089 C C . ALA A 1 141 ? -13.316 -10.543 16.419 1.00 87.94 141 ALA A C 1
ATOM 1091 O O . ALA A 1 141 ? -12.468 -9.684 16.183 1.00 87.94 141 ALA A O 1
ATOM 1092 N N . ALA A 1 142 ? -14.616 -10.249 16.519 1.00 86.56 142 ALA A N 1
ATOM 1093 C CA . ALA A 1 142 ? -15.155 -8.897 16.365 1.00 86.56 142 ALA A CA 1
ATOM 1094 C C . ALA A 1 142 ? -15.040 -8.066 17.655 1.00 86.56 142 ALA A C 1
ATOM 1096 O O . ALA A 1 142 ? -14.888 -6.846 17.601 1.00 86.56 142 ALA A O 1
ATOM 1097 N N . LEU A 1 143 ? -15.078 -8.722 18.819 1.00 89.69 143 LEU A N 1
ATOM 1098 C CA . LEU A 1 143 ? -15.026 -8.068 20.125 1.00 89.69 143 LEU A CA 1
ATOM 1099 C C . LEU A 1 143 ? -13.630 -7.525 20.470 1.00 89.69 143 LEU A C 1
ATOM 1101 O O . LEU A 1 143 ? -13.510 -6.417 20.991 1.00 89.69 143 LEU A O 1
ATOM 1105 N N . LEU A 1 144 ? -12.565 -8.275 20.171 1.00 91.00 144 LEU A N 1
ATOM 1106 C CA . LEU A 1 144 ? -11.193 -7.907 20.549 1.00 91.00 144 LEU A CA 1
ATOM 1107 C C . LEU A 1 144 ? -10.732 -6.540 20.011 1.00 91.00 144 LEU A C 1
ATOM 1109 O O . LEU A 1 144 ? -10.191 -5.760 20.799 1.00 91.00 144 LEU A O 1
ATOM 1113 N N . PRO A 1 145 ? -10.938 -6.199 18.722 1.00 88.69 145 PRO A N 1
ATOM 1114 C CA . PRO A 1 145 ? -10.581 -4.880 18.204 1.00 88.69 145 PRO A CA 1
ATOM 1115 C C . PRO A 1 145 ? -11.319 -3.736 18.907 1.00 88.69 145 PRO A C 1
ATOM 1117 O O . PRO A 1 145 ? -10.726 -2.685 19.138 1.00 88.69 145 PRO A O 1
ATOM 1120 N N . ILE A 1 146 ? -12.590 -3.946 19.269 1.00 90.50 146 ILE A N 1
ATOM 1121 C CA . ILE A 1 146 ? -13.425 -2.949 19.953 1.00 90.50 146 ILE A CA 1
ATOM 1122 C C . ILE A 1 146 ? -12.902 -2.730 21.373 1.00 90.50 146 ILE A C 1
ATOM 1124 O O . ILE A 1 146 ? -12.665 -1.594 21.771 1.00 90.50 146 ILE A O 1
ATOM 1128 N N . VAL A 1 147 ? -12.660 -3.812 22.119 1.00 90.56 147 VAL A N 1
ATOM 1129 C CA . VAL A 1 147 ? -12.170 -3.731 23.503 1.00 90.56 147 VAL A CA 1
ATOM 1130 C C . VAL A 1 147 ? -10.777 -3.099 23.568 1.00 90.56 147 VAL A C 1
ATOM 1132 O O . VAL A 1 147 ? -10.531 -2.285 24.450 1.00 90.56 147 VAL A O 1
ATOM 1135 N N . ARG A 1 148 ? -9.886 -3.391 22.608 1.00 90.12 148 ARG A N 1
ATOM 1136 C CA . ARG A 1 148 ? -8.550 -2.763 22.525 1.00 90.12 148 ARG A CA 1
ATOM 1137 C C . ARG A 1 148 ? -8.590 -1.256 22.268 1.00 90.12 148 ARG A C 1
ATOM 1139 O O . ARG A 1 148 ? -7.654 -0.561 22.645 1.00 90.12 148 ARG A O 1
ATOM 1146 N N . ALA A 1 149 ? -9.623 -0.767 21.589 1.00 90.12 149 ALA A N 1
ATOM 1147 C CA . ALA A 1 149 ? -9.792 0.652 21.285 1.00 90.12 149 ALA A CA 1
ATOM 1148 C C . ALA A 1 149 ? -10.626 1.404 22.344 1.00 90.12 149 ALA A C 1
ATOM 1150 O O . ALA A 1 149 ? -10.700 2.632 22.301 1.00 90.12 149 ALA A O 1
ATOM 1151 N N . MET A 1 150 ? -11.256 0.684 23.275 1.00 91.75 150 MET A N 1
ATOM 1152 C CA . MET A 1 150 ? -12.104 1.235 24.332 1.00 91.75 150 MET A CA 1
ATOM 1153 C C . MET A 1 150 ? -11.278 1.694 25.538 1.00 91.75 150 MET A C 1
ATOM 1155 O O . MET A 1 150 ? -10.210 1.155 25.828 1.00 91.75 150 MET A O 1
ATOM 1159 N N . ARG A 1 151 ? -11.792 2.670 26.292 1.00 92.50 151 ARG A N 1
ATOM 1160 C CA . ARG A 1 151 ? -11.183 3.079 27.568 1.00 92.50 151 ARG A CA 1
ATOM 1161 C C . ARG A 1 151 ? -11.255 1.948 28.595 1.00 92.50 151 ARG A C 1
ATOM 1163 O O . ARG A 1 151 ? -12.330 1.406 28.852 1.00 92.50 151 ARG A O 1
ATOM 1170 N N . GLU A 1 152 ? -10.140 1.682 29.272 1.00 91.62 152 GLU A N 1
ATOM 1171 C CA . GLU A 1 152 ? -10.018 0.617 30.282 1.00 91.62 152 GLU A CA 1
ATOM 1172 C C . GLU A 1 152 ? -11.081 0.719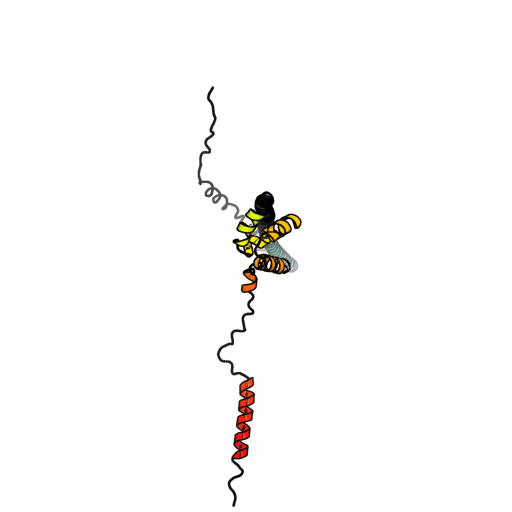 31.388 1.00 91.62 152 GLU A C 1
ATOM 1174 O O . GLU A 1 152 ? -11.704 -0.272 31.766 1.00 91.62 152 GLU A O 1
ATOM 1179 N N . THR A 1 153 ? -11.363 1.937 31.857 1.00 93.69 153 THR A N 1
ATOM 1180 C CA . THR A 1 153 ? -12.369 2.195 32.899 1.00 93.69 153 THR A CA 1
ATOM 1181 C C . THR A 1 153 ? -13.794 1.883 32.442 1.00 93.69 153 THR A C 1
ATOM 1183 O O . THR A 1 153 ? -14.596 1.365 33.220 1.00 93.69 153 THR A O 1
ATOM 1186 N N . ARG A 1 154 ? -14.121 2.164 31.174 1.00 93.75 154 ARG A N 1
ATOM 1187 C CA . ARG A 1 154 ? -15.427 1.838 30.582 1.00 93.75 154 ARG A CA 1
ATOM 1188 C C . ARG A 1 154 ? -15.577 0.338 30.398 1.00 93.75 154 ARG A C 1
ATOM 1190 O O . ARG A 1 154 ? -16.614 -0.206 30.771 1.00 93.75 154 ARG A O 1
ATOM 1197 N N . PHE A 1 155 ? -14.535 -0.324 29.901 1.00 93.44 155 PHE A N 1
ATOM 1198 C CA . PHE A 1 155 ? -14.529 -1.775 29.772 1.00 93.44 155 PHE A CA 1
ATOM 1199 C C . PHE A 1 155 ? -14.711 -2.464 31.130 1.00 93.44 155 PHE A C 1
ATOM 1201 O O . PHE A 1 155 ? -15.549 -3.352 31.233 1.00 93.44 155 PHE A O 1
ATOM 1208 N N . ALA A 1 156 ? -14.027 -2.016 32.188 1.00 92.69 156 ALA A N 1
ATOM 1209 C CA . ALA A 1 156 ? -14.195 -2.569 33.535 1.00 92.69 156 ALA A CA 1
ATOM 1210 C C . ALA A 1 156 ? -15.646 -2.466 34.045 1.00 92.69 156 ALA A C 1
ATOM 1212 O O . ALA A 1 156 ? -16.182 -3.429 34.593 1.00 92.69 156 ALA A O 1
ATOM 1213 N N . ALA A 1 157 ? -16.309 -1.327 33.813 1.00 94.50 157 ALA A N 1
ATOM 1214 C CA . ALA A 1 157 ? -17.711 -1.136 34.188 1.00 94.50 157 ALA A CA 1
ATOM 1215 C C . ALA A 1 157 ? -18.669 -2.058 33.411 1.00 94.50 157 ALA A C 1
ATOM 1217 O O . ALA A 1 157 ? -19.681 -2.495 33.955 1.00 94.50 157 ALA A O 1
ATOM 1218 N N . ILE A 1 158 ? -18.361 -2.361 32.148 1.00 94.50 158 ILE A N 1
ATOM 1219 C CA . ILE A 1 158 ? -19.141 -3.292 31.321 1.00 94.50 158 ILE A CA 1
ATOM 1220 C C . ILE A 1 158 ? -18.863 -4.742 31.742 1.00 94.50 158 ILE A C 1
ATOM 1222 O O . ILE A 1 158 ? -19.801 -5.508 31.949 1.00 94.50 158 ILE A O 1
ATOM 1226 N N . ALA A 1 159 ? -17.594 -5.103 31.942 1.00 92.56 159 ALA A N 1
ATOM 1227 C CA . ALA A 1 159 ? -17.158 -6.439 32.343 1.00 92.56 159 ALA A CA 1
ATOM 1228 C C . ALA A 1 159 ? -17.770 -6.883 33.681 1.00 92.56 159 ALA A C 1
ATOM 1230 O O . ALA A 1 159 ? -18.040 -8.066 33.862 1.00 92.56 159 ALA A O 1
ATOM 1231 N N . ALA A 1 160 ? -18.062 -5.944 34.588 1.00 94.38 160 ALA A N 1
ATOM 1232 C CA . ALA A 1 160 ? -18.768 -6.219 35.842 1.00 94.38 160 ALA A CA 1
ATOM 1233 C C . ALA A 1 160 ? -20.199 -6.768 35.650 1.00 94.38 160 ALA A C 1
ATOM 1235 O O . ALA A 1 160 ? -20.745 -7.392 36.557 1.00 94.38 160 ALA A O 1
ATOM 1236 N N . HIS A 1 161 ? -20.810 -6.536 34.485 1.00 94.88 161 HIS A N 1
ATOM 1237 C CA . HIS A 1 161 ? -22.142 -7.028 34.126 1.00 94.88 161 HIS A CA 1
ATOM 1238 C C . HIS A 1 161 ? -22.116 -8.176 33.103 1.00 94.88 161 HIS A C 1
ATOM 1240 O O . HIS A 1 161 ? -23.181 -8.654 32.720 1.00 94.88 161 HIS A O 1
ATOM 1246 N N . MET A 1 162 ? -20.931 -8.608 32.661 1.00 94.62 162 MET A N 1
ATOM 1247 C CA . MET A 1 162 ? -20.750 -9.727 31.730 1.00 94.62 162 MET A CA 1
ATOM 1248 C C . MET A 1 162 ? -20.631 -11.062 32.471 1.00 94.62 162 MET A C 1
ATOM 1250 O O . MET A 1 162 ? -20.369 -11.116 33.677 1.00 94.62 162 MET A O 1
ATOM 1254 N N . SER A 1 163 ? -20.769 -12.166 31.741 1.00 94.44 163 SER A N 1
ATOM 1255 C CA . SER A 1 163 ? -20.482 -13.490 32.300 1.00 94.44 163 SER A CA 1
ATOM 1256 C C . SER A 1 163 ? -18.983 -13.660 32.644 1.00 94.44 163 SER A C 1
ATOM 1258 O O . SER A 1 163 ? -18.110 -13.290 31.850 1.00 94.44 163 SER A O 1
ATOM 1260 N N . PRO A 1 164 ? -18.637 -14.256 33.803 1.00 93.12 164 PRO A N 1
ATOM 1261 C CA . PRO A 1 164 ? -17.248 -14.341 34.267 1.00 93.12 164 PRO A CA 1
ATOM 1262 C C . PRO A 1 164 ? -16.351 -15.165 33.332 1.00 93.12 164 PRO A C 1
ATOM 1264 O O . PRO A 1 164 ? -15.181 -14.829 33.141 1.00 93.12 164 PRO A O 1
ATOM 1267 N N . GLU A 1 165 ? -16.894 -16.206 32.696 1.00 92.88 165 GLU A N 1
ATOM 1268 C CA . GLU A 1 165 ? -16.151 -17.010 31.718 1.00 92.88 165 GLU A CA 1
ATOM 1269 C C . GLU A 1 165 ? -15.838 -16.226 30.437 1.00 92.88 165 GLU A C 1
ATOM 1271 O O . GLU A 1 165 ? -14.749 -16.356 29.862 1.00 92.88 165 GLU A O 1
ATOM 1276 N N . ARG A 1 166 ? -16.747 -15.341 30.006 1.00 92.19 166 ARG A N 1
ATOM 1277 C CA . ARG A 1 166 ? -16.501 -14.477 28.849 1.00 92.19 166 ARG A CA 1
ATOM 1278 C C . ARG A 1 166 ? -15.406 -13.463 29.140 1.00 92.19 166 ARG A C 1
ATOM 1280 O O . ARG A 1 166 ? -14.496 -13.321 28.326 1.00 92.19 166 ARG A O 1
ATOM 1287 N N . VAL A 1 167 ? -15.431 -12.828 30.311 1.00 92.88 167 VAL A N 1
ATOM 1288 C CA . VAL A 1 167 ? -14.395 -11.867 30.724 1.00 92.88 167 VAL A CA 1
ATOM 1289 C C . VAL A 1 167 ? -13.017 -12.529 30.762 1.00 92.88 167 VAL A C 1
ATOM 1291 O O . VAL A 1 167 ? -12.077 -11.976 30.198 1.00 92.88 167 VAL A O 1
ATOM 1294 N N . ARG A 1 168 ? -12.895 -13.741 31.321 1.00 92.31 168 ARG A N 1
ATOM 1295 C CA . ARG A 1 168 ? -11.638 -14.522 31.296 1.00 92.31 168 ARG A CA 1
ATOM 1296 C C . ARG A 1 168 ? -11.139 -14.797 29.876 1.00 92.31 168 ARG A C 1
ATOM 1298 O O . ARG A 1 168 ? -9.943 -14.714 29.597 1.00 92.31 168 ARG A O 1
ATOM 1305 N N . THR A 1 169 ? -12.055 -15.122 28.967 1.00 92.25 169 THR A N 1
ATOM 1306 C CA . THR A 1 169 ? -11.725 -15.378 27.557 1.00 92.25 169 THR A CA 1
ATOM 1307 C C . THR A 1 169 ? -11.221 -14.106 26.869 1.00 92.25 169 THR A C 1
ATOM 1309 O O . THR A 1 169 ? -10.246 -14.142 26.124 1.00 92.25 169 THR A O 1
ATOM 1312 N N . ILE A 1 170 ? -11.845 -12.959 27.145 1.00 91.69 170 ILE A N 1
ATOM 1313 C CA . ILE A 1 170 ? -11.429 -11.667 26.586 1.00 91.69 170 ILE A CA 1
ATOM 1314 C C . ILE A 1 170 ? -10.062 -11.262 27.137 1.00 91.69 170 ILE A C 1
ATOM 1316 O O . ILE A 1 170 ? -9.184 -10.898 26.362 1.00 91.69 170 ILE A O 1
ATOM 1320 N N . THR A 1 171 ? -9.848 -11.346 28.451 1.00 89.00 171 THR A N 1
ATOM 1321 C CA . THR A 1 171 ? -8.580 -10.935 29.075 1.00 89.00 171 THR A CA 1
ATOM 1322 C C . THR A 1 171 ? -7.412 -11.820 28.652 1.00 89.00 171 THR A C 1
ATOM 1324 O O . THR A 1 171 ? -6.344 -11.299 28.335 1.00 89.00 171 THR A O 1
ATOM 1327 N N . SER A 1 172 ? -7.614 -13.138 28.557 1.00 90.75 172 SER A N 1
ATOM 1328 C CA . SER A 1 172 ? -6.594 -14.053 28.025 1.00 90.75 172 SER A CA 1
ATOM 1329 C C . SER A 1 172 ? -6.255 -13.754 26.562 1.00 90.75 172 SER A C 1
ATOM 1331 O O . SER A 1 172 ? -5.081 -13.724 26.195 1.00 90.75 172 SER A O 1
ATOM 1333 N N . ALA A 1 173 ? -7.254 -13.450 25.733 1.00 89.12 173 ALA A N 1
ATOM 1334 C CA . ALA A 1 173 ? -7.036 -13.087 24.336 1.00 89.12 173 ALA A CA 1
ATOM 1335 C C . ALA A 1 173 ? -6.427 -11.681 24.149 1.00 89.12 173 ALA A C 1
ATOM 1337 O O . ALA A 1 173 ? -5.706 -11.447 23.179 1.00 89.12 173 ALA A O 1
ATOM 1338 N N . LEU A 1 174 ? -6.665 -10.745 25.073 1.00 87.12 174 LEU A N 1
ATOM 1339 C CA . LEU A 1 174 ? -6.001 -9.437 25.088 1.00 87.12 174 LEU A CA 1
ATOM 1340 C C . LEU A 1 174 ? -4.517 -9.549 25.450 1.00 87.12 174 LEU A C 1
ATOM 1342 O O . LEU A 1 174 ? -3.714 -8.816 24.874 1.00 87.12 174 LEU A O 1
ATOM 1346 N N . ALA A 1 175 ? -4.164 -10.465 26.357 1.00 86.56 175 ALA A N 1
ATOM 1347 C CA . ALA A 1 175 ? -2.784 -10.727 26.761 1.00 86.56 175 ALA A CA 1
ATOM 1348 C C . ALA A 1 175 ? -1.955 -11.424 25.666 1.00 86.56 175 ALA A C 1
ATOM 1350 O O . ALA A 1 175 ? -0.728 -11.315 25.661 1.00 86.56 175 ALA A O 1
ATOM 1351 N N . ALA A 1 176 ? -2.601 -12.123 24.726 1.00 84.25 176 ALA A N 1
ATOM 1352 C CA . ALA A 1 176 ? -1.913 -12.730 23.594 1.00 84.25 176 ALA A CA 1
ATOM 1353 C C . ALA A 1 176 ? -1.374 -11.648 22.629 1.00 84.25 176 ALA A C 1
ATOM 1355 O O . ALA A 1 176 ? -2.125 -10.743 22.232 1.00 84.25 176 ALA A O 1
ATOM 1356 N N . PRO A 1 177 ? -0.094 -11.729 22.204 1.00 68.50 177 PRO A N 1
ATOM 1357 C CA . PRO A 1 177 ? 0.458 -10.792 21.233 1.00 68.50 177 PRO A CA 1
ATOM 1358 C C . PRO A 1 177 ? -0.342 -10.875 19.930 1.00 68.50 177 PRO A C 1
ATOM 1360 O O . PRO A 1 177 ? -0.686 -11.962 19.463 1.00 68.50 177 PRO A O 1
ATOM 1363 N N . ALA A 1 178 ? -0.670 -9.716 19.351 1.00 67.12 178 ALA A N 1
ATOM 1364 C CA . ALA A 1 178 ? -1.371 -9.663 18.075 1.00 67.12 178 ALA A CA 1
ATOM 1365 C C . ALA A 1 178 ? -0.559 -10.433 17.025 1.00 67.12 178 ALA A C 1
ATOM 1367 O O . ALA A 1 178 ? 0.610 -10.120 16.798 1.00 67.12 178 ALA A O 1
ATOM 1368 N N . SER A 1 179 ? -1.172 -11.451 16.414 1.00 59.84 179 SER A N 1
ATOM 1369 C CA . SER A 1 179 ? -0.545 -12.169 15.306 1.00 59.84 179 SER A CA 1
ATOM 1370 C C . SER A 1 179 ? -0.207 -11.147 14.212 1.00 59.84 179 SER A C 1
ATOM 1372 O O . SER A 1 179 ? -1.084 -10.347 13.860 1.00 59.84 179 SER A O 1
ATOM 1374 N N . PRO A 1 180 ? 1.049 -11.089 13.732 1.00 58.31 180 PRO A N 1
ATOM 1375 C CA . PRO A 1 180 ? 1.440 -10.119 12.721 1.00 58.31 180 PRO A CA 1
ATOM 1376 C C . PRO A 1 180 ? 0.584 -10.305 11.461 1.00 58.31 180 PRO A C 1
ATOM 1378 O O . PRO A 1 180 ? 0.166 -11.431 11.171 1.00 58.31 180 PRO A O 1
ATOM 1381 N N . PRO A 1 181 ? 0.310 -9.227 10.703 1.00 62.09 181 PRO A N 1
ATOM 1382 C CA . PRO A 1 181 ? -0.426 -9.340 9.454 1.00 62.09 181 PRO A CA 1
ATOM 1383 C C . PRO A 1 181 ? 0.281 -10.347 8.542 1.00 62.09 181 PRO A C 1
ATOM 1385 O O . PRO A 1 181 ? 1.432 -10.166 8.147 1.00 62.09 181 PRO A O 1
ATOM 1388 N N . SER A 1 182 ? -0.418 -11.442 8.249 1.00 58.66 182 SER A N 1
ATOM 1389 C CA . SER A 1 182 ? 0.013 -12.453 7.293 1.00 58.66 182 SER A CA 1
ATOM 1390 C C . SER A 1 182 ? -0.094 -11.848 5.899 1.00 58.66 182 SER A C 1
ATOM 1392 O O . SER A 1 182 ? -1.182 -11.792 5.324 1.00 58.66 182 SER A O 1
ATOM 1394 N N . PHE A 1 183 ? 1.028 -11.401 5.344 1.00 54.25 183 PHE A N 1
ATOM 1395 C CA . PHE A 1 183 ? 1.089 -11.112 3.920 1.00 54.25 183 PHE A CA 1
ATOM 1396 C C . PHE A 1 183 ? 0.915 -12.429 3.153 1.00 54.25 183 PHE A C 1
ATOM 1398 O O . PHE A 1 183 ? 1.591 -13.409 3.486 1.00 54.25 183 PHE A O 1
ATOM 1405 N N . PRO A 1 184 ? 0.024 -12.496 2.146 1.00 60.91 184 PRO A N 1
ATOM 1406 C CA . PRO A 1 184 ? 0.001 -13.648 1.259 1.00 60.91 184 PRO A CA 1
ATOM 1407 C C . PRO A 1 184 ? 1.405 -13.805 0.654 1.00 60.91 184 PRO A C 1
ATOM 1409 O O . PRO A 1 184 ? 2.008 -12.794 0.275 1.00 60.91 184 PRO A O 1
ATOM 1412 N N . PRO A 1 185 ? 1.960 -15.029 0.579 1.00 63.47 185 PRO A N 1
ATOM 1413 C CA . PRO A 1 185 ? 3.256 -15.224 -0.052 1.00 63.47 185 PRO A CA 1
ATOM 1414 C C . PRO A 1 185 ? 3.165 -14.684 -1.478 1.00 63.47 185 PRO A C 1
ATOM 1416 O O . PRO A 1 185 ? 2.277 -15.073 -2.241 1.00 63.47 185 PRO A O 1
ATOM 1419 N N . THR A 1 186 ? 4.054 -13.754 -1.829 1.00 64.44 186 THR A N 1
ATOM 1420 C CA . THR A 1 186 ? 4.120 -13.238 -3.193 1.00 64.44 186 THR A CA 1
ATOM 1421 C C . THR A 1 186 ? 4.297 -14.420 -4.156 1.00 64.44 186 THR A C 1
ATOM 1423 O O . THR A 1 186 ? 5.039 -15.364 -3.858 1.00 64.44 186 THR A O 1
ATOM 1426 N N . PRO A 1 187 ? 3.631 -14.413 -5.325 1.00 64.56 187 PRO A N 1
ATOM 1427 C CA . PRO A 1 187 ? 3.662 -15.528 -6.279 1.00 64.56 187 PRO A CA 1
ATOM 1428 C C . PRO A 1 187 ? 5.073 -15.860 -6.799 1.00 64.56 187 PRO A C 1
ATOM 1430 O O . PRO A 1 187 ? 5.288 -16.913 -7.400 1.00 64.56 187 PRO A O 1
ATOM 1433 N N . GLU A 1 188 ? 6.051 -14.992 -6.546 1.00 56.06 188 GLU A N 1
ATOM 1434 C CA . GLU A 1 188 ? 7.462 -15.198 -6.856 1.00 56.06 188 GLU A CA 1
ATOM 1435 C C . GLU A 1 188 ? 8.135 -16.239 -5.943 1.00 56.06 188 GLU A C 1
ATOM 1437 O O . GLU A 1 188 ? 8.869 -17.099 -6.435 1.00 56.06 188 GLU A O 1
ATOM 1442 N N . ALA A 1 189 ? 7.783 -16.288 -4.651 1.00 53.50 189 ALA A N 1
ATOM 1443 C CA . ALA A 1 189 ? 8.293 -17.298 -3.717 1.00 53.50 189 ALA A CA 1
ATOM 1444 C C . ALA A 1 189 ? 7.826 -18.728 -4.071 1.00 53.50 189 ALA A C 1
ATOM 1446 O O . ALA A 1 189 ? 8.501 -19.705 -3.752 1.00 53.50 189 ALA A O 1
ATOM 1447 N N . ALA A 1 190 ? 6.708 -18.865 -4.793 1.00 53.41 190 ALA A N 1
ATOM 1448 C CA . ALA A 1 190 ? 6.207 -20.152 -5.279 1.00 53.41 190 ALA A CA 1
ATOM 1449 C C . ALA A 1 190 ? 6.912 -20.647 -6.560 1.00 53.41 190 ALA A C 1
ATOM 1451 O O . ALA A 1 190 ? 6.902 -21.851 -6.843 1.00 53.41 190 ALA A O 1
ATOM 1452 N N . ARG A 1 191 ? 7.530 -19.744 -7.341 1.00 56.22 191 ARG A N 1
ATOM 1453 C CA . ARG A 1 191 ? 8.240 -20.078 -8.593 1.00 56.22 191 ARG A CA 1
ATOM 1454 C C . ARG A 1 191 ? 9.680 -20.527 -8.355 1.00 56.22 191 ARG A C 1
ATOM 1456 O O . ARG A 1 191 ? 10.192 -21.322 -9.141 1.00 56.22 191 ARG A O 1
ATOM 1463 N N . VAL A 1 192 ? 10.296 -20.111 -7.248 1.00 55.81 192 VAL A N 1
ATOM 1464 C CA . VAL A 1 192 ? 11.614 -20.595 -6.800 1.00 55.81 192 VAL A CA 1
ATOM 1465 C C . VAL A 1 192 ? 11.456 -21.835 -5.915 1.00 55.81 192 VAL A C 1
ATOM 1467 O O . VAL A 1 192 ? 12.037 -21.955 -4.841 1.00 55.81 192 VAL A O 1
ATOM 1470 N N . GLN A 1 193 ? 10.675 -22.818 -6.364 1.00 52.00 193 GLN A N 1
ATOM 1471 C CA . GLN A 1 193 ? 10.905 -24.168 -5.861 1.00 52.00 193 GLN A CA 1
ATOM 1472 C C . GLN A 1 193 ? 12.249 -24.622 -6.438 1.00 52.00 193 GLN A C 1
ATOM 1474 O O . GLN A 1 193 ? 12.423 -24.546 -7.663 1.00 52.00 193 GLN A O 1
ATOM 1479 N N . PRO A 1 194 ? 13.212 -25.101 -5.623 1.00 50.25 194 PRO A N 1
ATOM 1480 C CA . PRO A 1 194 ? 14.372 -25.770 -6.180 1.00 50.25 194 PRO A CA 1
ATOM 1481 C C .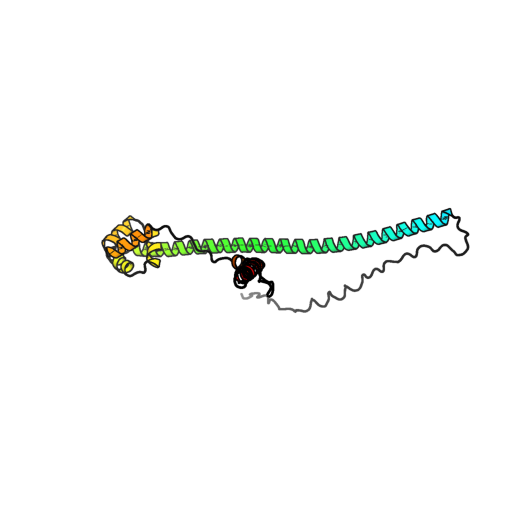 PRO A 1 194 ? 13.796 -26.904 -7.011 1.00 50.25 194 PRO A C 1
ATOM 1483 O O . PRO A 1 194 ? 13.127 -27.779 -6.463 1.00 50.25 194 PRO A O 1
ATOM 1486 N N . ARG A 1 195 ? 13.977 -26.846 -8.337 1.00 55.72 195 ARG A N 1
ATOM 1487 C CA . ARG A 1 195 ? 13.628 -27.940 -9.241 1.00 55.72 195 ARG A CA 1
ATOM 1488 C C . ARG A 1 195 ? 14.352 -29.145 -8.677 1.00 55.72 195 ARG A C 1
ATOM 1490 O O . ARG A 1 195 ? 15.553 -29.300 -8.903 1.00 55.72 195 ARG A O 1
ATOM 1497 N N . SER A 1 196 ? 13.642 -29.931 -7.869 1.00 52.59 196 SER A N 1
ATOM 1498 C CA . SER A 1 196 ? 14.138 -31.166 -7.304 1.00 52.59 196 SER A CA 1
ATOM 1499 C C . SER A 1 196 ? 14.654 -31.900 -8.515 1.00 52.59 196 SER A C 1
ATOM 1501 O O . SER A 1 196 ? 13.917 -32.090 -9.487 1.00 52.59 196 SER A O 1
ATOM 1503 N N . ARG A 1 197 ? 15.981 -32.080 -8.541 1.00 56.34 197 ARG A N 1
ATOM 1504 C CA . ARG A 1 197 ? 16.724 -32.575 -9.696 1.00 56.34 197 ARG A CA 1
ATOM 1505 C C . ARG A 1 197 ? 15.904 -33.719 -10.253 1.00 56.34 197 ARG A C 1
ATOM 1507 O O . ARG A 1 197 ? 15.826 -34.754 -9.590 1.00 56.34 197 ARG A O 1
ATOM 1514 N N . ARG A 1 198 ? 15.227 -33.507 -11.393 1.00 54.38 198 ARG A N 1
ATOM 1515 C CA . ARG A 1 198 ? 14.437 -34.558 -12.027 1.00 54.38 198 ARG A CA 1
ATOM 1516 C C . ARG A 1 198 ? 15.428 -35.690 -12.194 1.00 54.38 198 ARG A C 1
ATOM 1518 O O . ARG A 1 198 ? 16.393 -35.557 -12.947 1.00 54.38 198 ARG A O 1
ATOM 1525 N N . ARG A 1 199 ? 15.260 -36.740 -11.386 1.00 55.38 199 ARG A N 1
ATOM 1526 C CA . ARG A 1 199 ? 16.023 -37.974 -11.497 1.00 55.38 199 ARG A CA 1
ATOM 1527 C C . ARG A 1 199 ? 15.914 -38.351 -12.965 1.00 55.38 199 ARG A C 1
ATOM 1529 O O . ARG A 1 199 ? 14.814 -38.641 -13.429 1.00 55.38 199 ARG A O 1
ATOM 1536 N N . ARG A 1 200 ? 17.024 -38.269 -13.702 1.00 53.88 200 ARG A N 1
ATOM 1537 C CA . ARG A 1 200 ? 17.092 -38.845 -15.043 1.00 53.88 200 ARG A CA 1
ATOM 1538 C C . ARG A 1 200 ? 16.659 -40.309 -14.891 1.00 53.88 200 ARG A C 1
ATOM 1540 O O . ARG A 1 200 ? 17.278 -41.011 -14.083 1.00 53.88 200 ARG A O 1
ATOM 1547 N N . PRO A 1 201 ? 15.590 -40.758 -15.566 1.00 51.09 201 PRO A N 1
ATOM 1548 C CA . PRO A 1 201 ? 15.211 -42.158 -15.513 1.00 51.09 201 PRO A CA 1
ATOM 1549 C C . PRO A 1 201 ? 16.360 -42.962 -16.131 1.00 51.09 201 PRO A C 1
ATOM 1551 O O . PRO A 1 201 ? 16.830 -42.618 -17.212 1.00 51.09 201 PRO A O 1
ATOM 1554 N N . GLY A 1 202 ? 16.850 -43.984 -15.428 1.00 56.00 202 GLY A N 1
ATOM 1555 C CA . GLY A 1 202 ? 17.775 -44.967 -16.003 1.00 56.00 202 GLY A CA 1
ATOM 1556 C C . GLY A 1 202 ? 19.249 -44.903 -15.589 1.00 56.00 202 GLY A C 1
ATOM 1557 O O . GLY A 1 202 ? 20.031 -45.672 -16.134 1.00 56.00 202 GLY A O 1
ATOM 1558 N N . MET A 1 203 ? 19.671 -44.071 -14.626 1.00 55.28 203 MET A N 1
ATOM 1559 C CA . MET A 1 203 ? 21.027 -44.231 -14.070 1.00 55.28 203 MET A CA 1
ATOM 1560 C C . MET A 1 203 ? 21.045 -45.235 -12.906 1.00 55.28 203 MET A C 1
ATOM 1562 O O . MET A 1 203 ? 20.358 -45.003 -11.905 1.00 55.28 203 MET A O 1
ATOM 1566 N N . PRO A 1 204 ? 21.836 -46.324 -12.985 1.00 57.56 204 PRO A N 1
ATOM 1567 C CA . PRO A 1 204 ? 21.971 -47.262 -11.882 1.00 57.56 204 PRO A CA 1
ATOM 1568 C C . PRO A 1 204 ? 22.619 -46.570 -10.678 1.00 57.56 204 PRO A C 1
ATOM 1570 O O . PRO A 1 204 ? 23.612 -45.843 -10.786 1.00 57.56 204 PRO A O 1
ATOM 1573 N N . ASN A 1 205 ? 22.024 -46.777 -9.504 1.00 62.78 205 ASN A N 1
ATOM 1574 C CA . ASN A 1 205 ? 22.498 -46.203 -8.256 1.00 62.78 205 ASN A CA 1
ATOM 1575 C C . ASN A 1 205 ? 23.847 -46.837 -7.876 1.00 62.78 205 ASN A C 1
ATOM 1577 O O . ASN A 1 205 ? 23.888 -47.966 -7.391 1.00 62.78 205 ASN A O 1
ATOM 1581 N N . ARG A 1 206 ? 24.954 -46.093 -8.027 1.00 61.06 206 ARG A N 1
ATOM 1582 C CA . ARG A 1 206 ? 26.314 -46.544 -7.649 1.00 61.06 206 ARG A CA 1
ATOM 1583 C C . ARG A 1 206 ? 26.434 -46.980 -6.177 1.00 61.06 206 ARG A C 1
ATOM 1585 O O . ARG A 1 206 ? 27.399 -47.650 -5.819 1.00 61.06 206 ARG A O 1
ATOM 1592 N N . ARG A 1 207 ? 25.471 -46.620 -5.313 1.00 57.62 207 ARG A N 1
ATOM 1593 C CA . ARG A 1 207 ? 25.408 -47.101 -3.921 1.00 57.62 207 ARG A CA 1
ATOM 1594 C C . ARG A 1 207 ? 24.843 -48.523 -3.781 1.00 57.62 207 ARG A C 1
ATOM 1596 O O . ARG A 1 207 ? 25.210 -49.183 -2.814 1.00 57.62 207 ARG A O 1
ATOM 1603 N N . GLN A 1 208 ? 24.007 -48.994 -4.711 1.00 59.25 208 GLN A N 1
ATOM 1604 C CA . GLN A 1 208 ? 23.544 -50.391 -4.747 1.00 59.25 208 GLN A CA 1
ATOM 1605 C C . GLN A 1 208 ? 24.633 -51.320 -5.315 1.00 59.25 208 GLN A C 1
ATOM 1607 O O . GLN A 1 208 ? 24.941 -52.333 -4.702 1.00 59.25 208 GLN A O 1
ATOM 1612 N N . ASP A 1 209 ? 25.329 -50.893 -6.374 1.00 56.16 209 ASP A N 1
ATOM 1613 C CA . ASP A 1 209 ? 26.376 -51.684 -7.054 1.00 56.16 209 ASP A CA 1
ATOM 1614 C C . ASP A 1 209 ? 27.543 -52.074 -6.111 1.00 56.16 209 ASP A C 1
ATOM 1616 O O . ASP A 1 209 ? 28.067 -53.187 -6.138 1.00 56.16 209 ASP A O 1
ATOM 1620 N N . ARG A 1 210 ? 27.903 -51.200 -5.155 1.00 58.88 210 ARG A N 1
ATOM 1621 C CA . ARG A 1 210 ? 28.895 -51.545 -4.115 1.00 58.88 210 ARG A CA 1
ATOM 1622 C C . ARG A 1 210 ? 28.410 -52.592 -3.105 1.00 58.88 210 ARG A C 1
ATOM 1624 O O . ARG A 1 210 ? 29.258 -53.281 -2.542 1.00 58.88 210 ARG A O 1
ATOM 1631 N N . ARG A 1 211 ? 27.102 -52.706 -2.842 1.00 58.41 211 ARG A N 1
ATOM 1632 C CA . ARG A 1 211 ? 26.557 -53.744 -1.945 1.00 58.41 211 ARG A CA 1
ATOM 1633 C C . ARG A 1 211 ? 26.452 -55.087 -2.662 1.00 58.41 211 ARG A C 1
ATOM 1635 O O . ARG A 1 211 ? 26.823 -56.101 -2.076 1.00 58.41 211 ARG A O 1
ATOM 1642 N N . ASP A 1 212 ? 26.077 -55.081 -3.936 1.00 58.12 212 ASP A N 1
ATOM 1643 C CA . ASP A 1 212 ? 25.913 -56.309 -4.722 1.00 58.12 212 ASP A CA 1
ATOM 1644 C C . ASP A 1 212 ? 27.262 -56.986 -5.023 1.00 58.12 212 ASP A C 1
ATOM 1646 O O . ASP A 1 212 ? 27.383 -58.210 -4.932 1.00 58.12 212 ASP A O 1
ATOM 1650 N N . ARG A 1 213 ? 28.337 -56.207 -5.221 1.00 59.34 213 ARG A N 1
ATOM 1651 C CA . ARG A 1 213 ? 29.704 -56.759 -5.321 1.00 59.34 213 ARG A CA 1
ATOM 1652 C C . ARG A 1 213 ? 30.216 -57.390 -4.022 1.00 59.34 213 ARG A C 1
ATOM 1654 O O . ARG A 1 213 ? 31.013 -58.320 -4.090 1.00 59.34 213 ARG A O 1
ATOM 1661 N N . GLN A 1 214 ? 29.767 -56.929 -2.851 1.00 59.41 214 GLN A N 1
ATOM 1662 C CA . GLN A 1 214 ? 30.131 -57.552 -1.567 1.00 59.41 214 GLN A CA 1
ATOM 1663 C C . GLN A 1 214 ? 29.290 -58.798 -1.250 1.00 59.41 214 GLN A C 1
ATOM 1665 O O . GLN A 1 214 ? 29.754 -59.683 -0.532 1.00 59.41 214 GLN A O 1
ATOM 1670 N N . ALA A 1 215 ? 28.073 -58.897 -1.793 1.00 56.44 215 ALA A N 1
ATOM 1671 C CA . ALA A 1 215 ? 27.238 -60.089 -1.660 1.00 56.44 215 ALA A CA 1
ATOM 1672 C C . ALA A 1 215 ? 27.738 -61.249 -2.545 1.00 56.44 215 ALA A C 1
ATOM 1674 O O . ALA A 1 215 ? 27.704 -62.404 -2.119 1.00 56.44 215 ALA A O 1
ATOM 1675 N N . GLY A 1 216 ? 28.284 -60.951 -3.731 1.00 53.03 216 GLY A N 1
ATOM 1676 C CA . GLY A 1 216 ? 28.836 -61.961 -4.644 1.00 53.03 216 GLY A CA 1
ATOM 1677 C C . GLY A 1 216 ? 30.100 -62.666 -4.133 1.00 53.03 216 GLY A C 1
ATOM 1678 O O . GLY A 1 216 ? 30.273 -63.861 -4.367 1.00 53.03 216 GLY A O 1
ATOM 1679 N N . THR A 1 217 ? 30.962 -61.983 -3.372 1.00 57.34 217 THR A N 1
ATOM 1680 C CA . THR A 1 217 ? 32.206 -62.588 -2.854 1.00 57.34 217 THR A CA 1
ATOM 1681 C C . THR A 1 217 ? 31.999 -63.465 -1.618 1.00 57.34 217 THR A C 1
ATOM 1683 O O . THR A 1 217 ? 32.827 -64.331 -1.341 1.00 57.34 217 THR A O 1
ATOM 1686 N N . ARG A 1 218 ? 30.870 -63.331 -0.906 1.00 53.84 218 ARG A N 1
ATOM 1687 C CA . ARG A 1 218 ? 30.532 -64.205 0.234 1.00 53.84 218 ARG A CA 1
ATOM 1688 C C . ARG A 1 218 ? 29.923 -65.552 -0.181 1.00 53.84 218 ARG A C 1
ATOM 1690 O O . ARG A 1 218 ? 29.910 -66.472 0.629 1.00 53.84 218 ARG A O 1
ATOM 1697 N N . SER A 1 219 ? 29.470 -65.701 -1.431 1.00 51.88 219 SER A N 1
ATOM 1698 C CA . SER A 1 219 ? 28.867 -66.952 -1.924 1.00 51.88 219 SER A CA 1
ATOM 1699 C C . SER A 1 219 ? 29.897 -67.998 -2.386 1.00 51.88 219 SER A C 1
ATOM 1701 O O . SER A 1 219 ? 29.633 -69.196 -2.296 1.00 51.88 219 SER A O 1
ATOM 1703 N N . TRP A 1 220 ? 31.109 -67.591 -2.792 1.00 48.56 220 TRP A N 1
ATOM 1704 C CA . TRP A 1 220 ? 32.167 -68.545 -3.170 1.00 48.56 220 TRP A CA 1
ATOM 1705 C C . TRP A 1 220 ? 32.892 -69.160 -1.957 1.00 48.56 220 TRP A C 1
ATOM 1707 O O . TRP A 1 220 ? 33.372 -70.288 -2.031 1.00 48.56 220 TRP A O 1
ATOM 1717 N N . ALA A 1 221 ? 32.896 -68.472 -0.808 1.00 55.38 221 ALA A N 1
ATOM 1718 C CA . ALA A 1 221 ? 33.597 -68.921 0.400 1.00 55.38 221 ALA A CA 1
ATOM 1719 C C . ALA A 1 221 ? 32.879 -70.040 1.187 1.00 55.38 221 ALA A C 1
ATOM 1721 O O . ALA A 1 221 ? 33.493 -70.662 2.046 1.00 55.38 221 ALA A O 1
ATOM 1722 N N . ILE A 1 222 ? 31.607 -70.339 0.893 1.00 56.16 222 ILE A N 1
ATOM 1723 C CA . ILE A 1 222 ? 30.842 -71.392 1.597 1.00 56.16 222 ILE A CA 1
ATOM 1724 C C . ILE A 1 222 ? 30.754 -72.695 0.770 1.00 56.16 222 ILE A C 1
ATOM 1726 O O . ILE A 1 222 ? 30.349 -73.733 1.286 1.00 56.16 222 ILE A O 1
ATOM 1730 N N . ARG A 1 223 ? 31.195 -72.703 -0.499 1.00 53.69 223 ARG A N 1
ATOM 1731 C CA . ARG A 1 223 ? 31.069 -73.880 -1.385 1.00 53.69 223 ARG A CA 1
ATOM 1732 C C . ARG A 1 223 ? 32.322 -74.768 -1.484 1.00 53.69 223 ARG A C 1
ATOM 1734 O O . ARG A 1 223 ? 32.207 -75.879 -1.984 1.00 53.69 223 ARG A O 1
ATOM 1741 N N . HIS A 1 224 ? 33.480 -74.357 -0.959 1.00 55.31 224 HIS A N 1
ATOM 1742 C CA . HIS A 1 224 ? 34.733 -75.133 -1.083 1.00 55.31 224 HIS A CA 1
ATOM 1743 C C . HIS A 1 224 ? 35.161 -75.935 0.158 1.00 55.31 224 HIS A C 1
ATOM 1745 O O . HIS A 1 224 ? 36.247 -76.500 0.157 1.00 55.31 224 HIS A O 1
ATOM 1751 N N . HIS A 1 225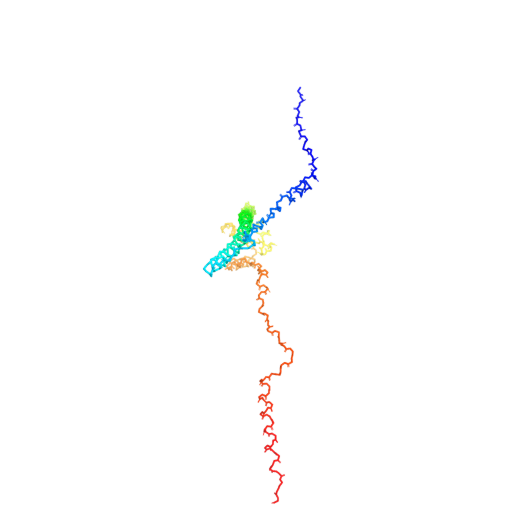 ? 34.330 -76.052 1.203 1.00 54.38 225 HIS A N 1
ATOM 1752 C CA . HIS A 1 225 ? 34.687 -76.825 2.412 1.00 54.38 225 HIS A CA 1
ATOM 1753 C C . HIS A 1 225 ? 33.882 -78.121 2.624 1.00 54.38 225 HIS A C 1
ATOM 1755 O O . HIS A 1 225 ? 33.826 -78.653 3.729 1.00 54.38 225 HIS A O 1
ATOM 1761 N N . LYS A 1 226 ? 33.246 -78.665 1.578 1.00 57.41 226 LYS A N 1
ATOM 1762 C CA . LYS A 1 226 ? 32.566 -79.968 1.658 1.00 57.41 226 LYS A CA 1
ATOM 1763 C C . LYS A 1 226 ? 32.893 -80.831 0.439 1.00 57.41 226 LYS A C 1
ATOM 1765 O O . LYS A 1 226 ? 32.150 -80.851 -0.535 1.00 57.41 226 LYS A O 1
ATOM 1770 N N . GLY A 1 227 ? 34.023 -81.533 0.504 1.00 47.38 227 GLY A N 1
ATOM 1771 C CA . GLY A 1 227 ? 34.404 -82.521 -0.506 1.00 47.38 227 GLY A CA 1
ATOM 1772 C C . GLY A 1 227 ? 35.861 -82.970 -0.411 1.00 47.38 227 GLY A C 1
ATOM 1773 O O . GLY A 1 227 ? 36.670 -82.562 -1.231 1.00 47.38 227 GLY A O 1
ATOM 1774 N N . GLY A 1 228 ? 36.189 -83.820 0.561 1.00 44.81 228 GLY A N 1
ATOM 1775 C CA . GLY A 1 228 ? 37.480 -84.509 0.642 1.00 44.81 228 GLY A CA 1
ATOM 1776 C C . GLY A 1 228 ? 37.465 -85.506 1.794 1.00 44.81 228 GLY A C 1
ATOM 1777 O O . GLY A 1 228 ? 37.202 -85.104 2.921 1.00 44.81 228 GLY A O 1
ATOM 1778 N N . ARG A 1 229 ? 37.619 -86.788 1.457 1.00 42.91 229 ARG A N 1
ATOM 1779 C CA . ARG A 1 229 ? 37.685 -87.937 2.371 1.00 42.91 229 ARG A CA 1
ATOM 1780 C C . ARG A 1 229 ? 38.961 -87.924 3.200 1.00 42.91 229 ARG A C 1
ATOM 1782 O O . ARG A 1 229 ? 39.952 -87.352 2.698 1.00 42.91 229 ARG A O 1
#

Foldseek 3Di:
DDDDPPPDPDDDDDPDPPVVVVVPPDPPPPPPPPPDPDPDPDDPDDPVRVVVVVVVVVVVVVVVVVVVVVVVVVVVVVVVVVVVVVVVVVVVVVVVVVVVVVVVVVVVVVVVVVVLVVVLVVLLPDDLLVSQVVLLPDDLVVNQSNCVNHDPVSVVSNCVNHDPVVVVVNVVVNPDPPDPPDDDPDVVVVVPPPPPPPPPPDDDDPVVVVVVVVVVVVVVVVPPPPDDD

Radius of gyration: 44.6 Å; chains: 1; bounding box: 88×124×107 Å

Secondary structure (DSSP, 8-state):
-------------S--SSSSSGGGSS-----------PPPTT----HHHHHHHHHHHHHHHHHHHHHHHHHHHHHHHHHHHHHHHHHHHHHHHHHHHHHHHHHHHHHHHHHHHHHHHHHHHHHHHS-HHHHHHHHHHS-HHHHHHHHHHS-HHHHHHHHTT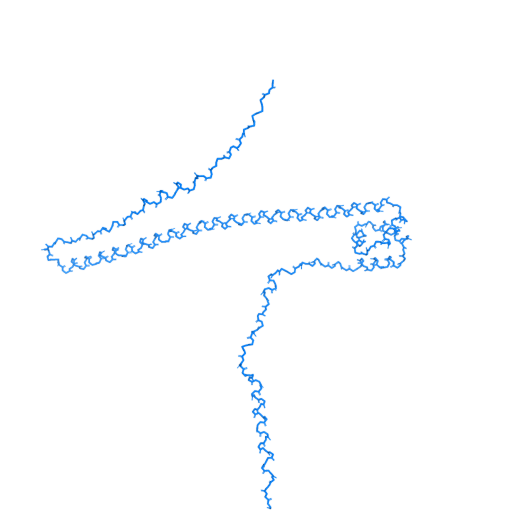S-HHHHHHHHHHHHSPPPPP-PPPPHHHHH---------TT---HHHHHHHHHHHHHHHTTSSSS---

Sequence (229 aa):
MGQTDGSATSVRGREDWTQREETATALLVEPAAGEAPRPPPGMDMSGDDREMATAVGELVERRQKLLEREQSLELRMQTLAVVEGRVAAQLEQLEAYAAELEGLAKQLVARDKEDKLQLVRFYEAMKPKSAAEILDRLELAALLPIVRAMRETRFAAIAAHMSPERVRTITSALAAPASPPSFPPTPEAARVQPRSRRRRPGMPNRRQDRRDRQAGTRSWAIRHHKGGR

Organism: NCBI:txid3031815